Protein AF-A0A838IYH4-F1 (afdb_monomer)

Mean predicted aligned error: 8.94 Å

Radius of gyration: 23.66 Å; Cα contacts (8 Å, |Δi|>4): 671; chains: 1; bounding box: 68×33×65 Å

Structure (mmCIF, N/CA/C/O backbone):
data_AF-A0A838IYH4-F1
#
_entry.id   AF-A0A838IYH4-F1
#
loop_
_atom_site.group_PDB
_atom_site.id
_atom_site.type_symbol
_atom_site.label_atom_id
_atom_site.label_alt_id
_atom_site.label_comp_id
_atom_site.label_asym_id
_atom_site.label_entity_id
_atom_site.label_seq_id
_atom_site.pdbx_PDB_ins_code
_atom_site.Cartn_x
_atom_site.Cartn_y
_atom_site.Cartn_z
_atom_site.occupancy
_atom_site.B_iso_or_equiv
_atom_site.auth_seq_id
_atom_site.auth_comp_id
_atom_site.auth_asym_id
_atom_site.auth_atom_id
_atom_site.pdbx_PDB_model_num
ATOM 1 N N . MET A 1 1 ? -14.880 -15.963 6.068 1.00 96.12 1 MET A N 1
ATOM 2 C CA . MET A 1 1 ? -15.114 -15.421 4.726 1.00 96.12 1 MET A CA 1
ATOM 3 C C . MET A 1 1 ? -14.458 -14.055 4.646 1.00 96.12 1 MET A C 1
ATOM 5 O O . MET A 1 1 ? -14.729 -13.217 5.511 1.00 96.12 1 MET A O 1
ATOM 9 N N . ILE A 1 2 ? -13.570 -13.881 3.674 1.00 98.44 2 ILE A N 1
ATOM 10 C CA . ILE A 1 2 ? -12.864 -12.640 3.364 1.00 98.44 2 ILE A CA 1
ATOM 11 C C . ILE A 1 2 ? -13.650 -11.918 2.271 1.00 98.44 2 ILE A C 1
ATOM 13 O O . ILE A 1 2 ? -13.843 -12.454 1.183 1.00 98.44 2 ILE A O 1
ATOM 17 N N . ALA A 1 3 ? -14.088 -10.701 2.566 1.00 98.56 3 ALA A N 1
ATOM 18 C CA . ALA A 1 3 ? -14.719 -9.814 1.609 1.00 98.56 3 ALA A CA 1
ATOM 19 C C . ALA A 1 3 ? -13.772 -8.662 1.273 1.00 98.56 3 ALA A C 1
ATOM 21 O O . ALA A 1 3 ? -13.311 -7.955 2.170 1.00 98.56 3 ALA A O 1
ATOM 22 N N . VAL A 1 4 ? -13.494 -8.463 -0.013 1.00 98.69 4 VAL A N 1
ATOM 23 C CA . VAL A 1 4 ? -12.741 -7.303 -0.498 1.00 98.69 4 VAL A CA 1
ATOM 24 C C . VAL A 1 4 ? -13.721 -6.219 -0.920 1.00 98.69 4 VAL A C 1
ATOM 26 O O . VAL A 1 4 ? -14.606 -6.467 -1.736 1.00 98.69 4 VAL A O 1
ATOM 29 N N . VAL A 1 5 ? -13.538 -5.010 -0.392 1.00 98.38 5 VAL A N 1
ATOM 30 C CA . VAL A 1 5 ? -14.313 -3.825 -0.769 1.00 98.38 5 VAL A CA 1
ATOM 31 C C . VAL A 1 5 ? -13.412 -2.844 -1.510 1.00 98.38 5 VAL A C 1
ATOM 33 O O . VAL A 1 5 ? -12.457 -2.321 -0.940 1.00 98.38 5 VAL A O 1
ATOM 36 N N . LEU A 1 6 ? -13.705 -2.587 -2.784 1.00 97.38 6 LEU A N 1
ATOM 37 C CA . LEU A 1 6 ? -12.940 -1.667 -3.626 1.00 97.38 6 LEU A CA 1
ATOM 38 C C . LEU A 1 6 ? -13.550 -0.264 -3.568 1.00 97.38 6 LEU A C 1
ATOM 40 O O . LEU A 1 6 ? -14.617 -0.025 -4.128 1.00 97.38 6 LEU A O 1
ATOM 44 N N . ALA A 1 7 ? -12.855 0.665 -2.920 1.00 95.31 7 ALA A N 1
ATOM 45 C CA . ALA A 1 7 ? -13.190 2.082 -2.873 1.00 95.31 7 ALA A CA 1
ATOM 46 C C . ALA A 1 7 ? -12.463 2.874 -3.974 1.00 95.31 7 ALA A C 1
ATOM 48 O O . ALA A 1 7 ? -11.611 2.356 -4.694 1.00 95.31 7 ALA A O 1
ATOM 49 N N . ALA A 1 8 ? -12.814 4.152 -4.120 1.00 91.00 8 ALA A N 1
ATOM 50 C CA . ALA A 1 8 ? -12.371 4.997 -5.226 1.00 91.00 8 ALA A CA 1
ATOM 51 C C . ALA A 1 8 ? -11.103 5.836 -4.944 1.00 91.00 8 ALA A C 1
ATOM 53 O O . ALA A 1 8 ? -10.835 6.776 -5.694 1.00 91.00 8 ALA A O 1
ATOM 54 N N . GLY A 1 9 ? -10.319 5.542 -3.909 1.00 90.62 9 GLY A N 1
ATOM 55 C CA . GLY A 1 9 ? -9.025 6.185 -3.641 1.00 90.62 9 GLY A CA 1
ATOM 56 C C . GLY A 1 9 ? -7.890 5.674 -4.536 1.00 90.62 9 GLY A C 1
ATOM 57 O O . GLY A 1 9 ? -8.098 4.930 -5.494 1.00 90.62 9 GLY A O 1
ATOM 58 N N . ARG A 1 10 ? -6.657 6.102 -4.264 1.00 89.06 10 ARG A N 1
ATOM 59 C CA . ARG A 1 10 ? -5.467 5.619 -4.982 1.00 89.06 10 ARG A CA 1
ATOM 60 C C . ARG A 1 10 ? -5.137 4.196 -4.521 1.00 89.06 10 ARG A C 1
ATOM 62 O O . ARG A 1 10 ? -5.254 3.881 -3.343 1.00 89.06 10 ARG A O 1
ATOM 69 N N . VAL A 1 11 ? -4.692 3.358 -5.456 1.00 88.25 11 VAL A N 1
ATOM 70 C CA . VAL A 1 11 ? -4.219 1.994 -5.177 1.00 88.25 11 VAL A CA 1
ATOM 71 C C . VAL A 1 11 ? -2.881 1.775 -5.865 1.00 88.25 11 VAL A C 1
ATOM 73 O O . VAL A 1 11 ? -2.769 1.994 -7.074 1.00 88.25 11 VAL A O 1
ATOM 76 N N . VAL A 1 12 ? -1.897 1.302 -5.107 1.00 85.12 12 VAL A N 1
ATOM 77 C CA . VAL A 1 12 ? -0.626 0.770 -5.601 1.00 85.12 12 VAL A CA 1
ATOM 78 C C . VAL A 1 12 ? -0.744 -0.754 -5.633 1.00 85.12 12 VAL A C 1
ATOM 80 O O . VAL A 1 12 ? -0.891 -1.399 -4.607 1.00 85.12 12 VAL A O 1
ATOM 83 N N . ALA A 1 13 ? -0.747 -1.363 -6.818 1.00 81.94 13 ALA A N 1
ATOM 84 C CA . ALA A 1 13 ? -1.020 -2.797 -6.960 1.00 81.94 13 ALA A CA 1
ATOM 85 C C . ALA A 1 13 ? 0.237 -3.669 -6.750 1.00 81.94 13 ALA A C 1
ATOM 87 O O . ALA A 1 13 ? 0.676 -4.334 -7.697 1.00 81.94 13 ALA A O 1
ATOM 88 N N . THR A 1 14 ? 0.795 -3.644 -5.534 1.00 79.00 14 THR A N 1
ATOM 89 C CA . THR A 1 14 ? 1.931 -4.476 -5.085 1.00 79.00 14 THR A CA 1
ATOM 90 C C . THR A 1 14 ? 1.601 -5.968 -5.130 1.00 79.00 14 THR A C 1
ATOM 92 O O . THR A 1 14 ? 0.428 -6.362 -5.141 1.00 79.00 14 THR A O 1
ATOM 95 N N . SER A 1 15 ? 2.619 -6.832 -5.176 1.00 72.88 15 SER A N 1
ATOM 96 C CA . SER A 1 15 ? 2.407 -8.280 -5.127 1.00 72.88 15 SER A CA 1
ATOM 97 C C . SER A 1 15 ? 1.810 -8.711 -3.788 1.00 72.88 15 SER A C 1
ATOM 99 O O . SER A 1 15 ? 0.905 -9.545 -3.790 1.00 72.88 15 SER A O 1
ATOM 101 N N . ALA A 1 16 ? 2.213 -8.078 -2.679 1.00 81.62 16 ALA A N 1
ATOM 102 C CA . ALA A 1 16 ? 1.627 -8.302 -1.359 1.00 81.62 16 ALA A CA 1
ATOM 103 C C . ALA A 1 16 ? 0.115 -8.026 -1.354 1.00 81.62 16 ALA A C 1
ATOM 105 O O . ALA A 1 16 ? -0.675 -8.913 -1.011 1.00 81.62 16 ALA A O 1
ATOM 106 N N . LEU A 1 17 ? -0.311 -6.852 -1.838 1.00 89.19 17 LEU A N 1
ATOM 107 C CA . LEU A 1 17 ? -1.732 -6.519 -1.923 1.00 89.19 17 LEU A CA 1
ATOM 108 C C . LEU A 1 17 ? -2.481 -7.486 -2.849 1.00 89.19 17 LEU A C 1
ATOM 110 O O . LEU A 1 17 ? -3.553 -7.963 -2.486 1.00 89.19 17 LEU A O 1
ATOM 114 N N . ARG A 1 18 ? -1.921 -7.831 -4.018 1.00 87.88 18 ARG A N 1
ATOM 115 C CA . ARG A 1 18 ? -2.523 -8.816 -4.942 1.00 87.88 18 ARG A CA 1
ATOM 116 C C . ARG A 1 18 ? -2.715 -10.180 -4.294 1.00 87.88 18 ARG A C 1
ATOM 118 O O . ARG A 1 18 ? -3.780 -10.770 -4.441 1.00 87.88 18 ARG A O 1
ATOM 125 N N . GLN A 1 19 ? -1.701 -10.681 -3.593 1.00 86.56 19 GLN A N 1
ATOM 126 C CA . GLN A 1 19 ? -1.772 -11.960 -2.889 1.00 86.56 19 GLN A CA 1
ATOM 127 C C . GLN A 1 19 ? -2.825 -11.919 -1.786 1.00 86.56 19 GLN A C 1
ATOM 129 O O . GLN A 1 19 ? -3.577 -12.880 -1.629 1.00 86.56 19 GLN A O 1
ATOM 134 N N . ARG A 1 20 ? -2.922 -10.798 -1.059 1.00 93.38 20 ARG A N 1
ATOM 135 C CA . ARG A 1 20 ? -3.935 -10.614 -0.021 1.00 93.38 20 ARG A CA 1
ATOM 136 C C . ARG A 1 20 ? -5.347 -10.646 -0.600 1.00 93.38 20 ARG A C 1
ATOM 138 O O . ARG A 1 20 ? -6.183 -11.396 -0.101 1.00 93.38 20 ARG A O 1
ATOM 145 N N . VAL A 1 21 ? -5.612 -9.875 -1.658 1.00 96.19 21 VAL A N 1
ATOM 146 C CA . VAL A 1 21 ? -6.956 -9.787 -2.257 1.00 96.19 21 VAL A CA 1
ATOM 147 C C . VAL A 1 21 ? -7.330 -11.012 -3.089 1.00 96.19 21 VAL A C 1
ATOM 149 O O . VAL A 1 21 ? -8.513 -11.293 -3.239 1.00 96.19 21 VAL A O 1
ATOM 152 N N . ALA A 1 22 ? -6.362 -11.789 -3.583 1.00 93.38 22 ALA A N 1
ATOM 153 C CA . ALA A 1 22 ? -6.623 -13.059 -4.266 1.00 93.38 22 ALA A CA 1
ATOM 154 C C . ALA A 1 22 ? -7.265 -14.120 -3.349 1.00 93.38 22 ALA A C 1
ATOM 156 O O . ALA A 1 22 ? -7.809 -15.104 -3.839 1.00 93.38 22 ALA A O 1
ATOM 157 N N . GLN A 1 23 ? -7.221 -13.917 -2.027 1.00 96.38 23 GLN A N 1
ATOM 158 C CA . GLN A 1 23 ? -7.890 -14.758 -1.029 1.00 96.38 23 GLN A CA 1
ATOM 159 C C . GLN A 1 23 ? -9.364 -14.376 -0.809 1.00 96.38 23 GLN A C 1
ATOM 161 O O . GLN A 1 23 ? -9.999 -14.919 0.093 1.00 96.38 23 GLN A O 1
ATOM 166 N N . ALA A 1 24 ? -9.895 -13.404 -1.557 1.00 97.81 24 ALA A N 1
ATOM 167 C CA . ALA A 1 24 ? -11.276 -12.964 -1.420 1.00 97.81 24 ALA A CA 1
ATOM 168 C C . ALA A 1 24 ? -12.264 -14.076 -1.794 1.00 97.81 24 ALA A C 1
ATOM 170 O O . ALA A 1 24 ? -12.176 -14.662 -2.871 1.00 97.81 24 ALA A O 1
ATOM 171 N N . ASP A 1 25 ? -13.245 -14.298 -0.923 1.00 98.19 25 ASP A N 1
ATOM 172 C CA . ASP A 1 25 ? -14.420 -15.120 -1.217 1.00 98.19 25 ASP A CA 1
ATOM 173 C C . ASP A 1 25 ? -15.500 -14.303 -1.943 1.00 98.19 25 ASP A C 1
ATOM 175 O O . ASP A 1 25 ? -16.314 -14.856 -2.677 1.00 98.19 25 ASP A O 1
ATOM 179 N N . VAL A 1 26 ? -15.521 -12.986 -1.704 1.00 97.94 26 VAL A N 1
ATOM 180 C CA . VAL A 1 26 ? -16.439 -12.035 -2.332 1.00 97.94 26 VAL A CA 1
ATOM 181 C C . VAL A 1 26 ? -15.744 -10.695 -2.567 1.00 97.94 26 VAL A C 1
ATOM 183 O O . VAL A 1 26 ? -14.968 -10.224 -1.731 1.00 97.94 26 VAL A O 1
ATOM 186 N N . VAL A 1 27 ? -16.027 -10.064 -3.701 1.00 98.31 27 VAL A N 1
ATOM 187 C CA . VAL A 1 27 ? -15.480 -8.769 -4.105 1.00 98.31 27 VAL A CA 1
ATOM 188 C C . VAL A 1 27 ? -16.628 -7.805 -4.393 1.00 98.31 27 VAL A C 1
ATOM 190 O O . VAL A 1 27 ? -17.385 -7.981 -5.346 1.00 98.31 27 VAL A O 1
ATOM 193 N N . VAL A 1 28 ? -16.732 -6.744 -3.597 1.00 98.12 28 VAL A N 1
ATOM 194 C CA . VAL A 1 28 ? -17.725 -5.676 -3.762 1.00 98.12 28 VAL A CA 1
ATOM 195 C C . VAL A 1 28 ? -17.014 -4.392 -4.165 1.00 98.12 28 VAL A C 1
ATOM 197 O O . VAL A 1 28 ? -16.053 -3.985 -3.520 1.00 98.12 28 VAL A O 1
ATOM 200 N N . ALA A 1 29 ? -17.457 -3.731 -5.229 1.00 95.94 29 ALA A N 1
ATOM 201 C CA . ALA A 1 29 ? -16.888 -2.451 -5.641 1.00 95.94 29 ALA A CA 1
ATOM 202 C C . ALA A 1 29 ? -17.861 -1.298 -5.379 1.00 95.94 29 ALA A C 1
ATOM 204 O O . ALA A 1 29 ? -19.023 -1.365 -5.765 1.00 95.94 29 ALA A O 1
ATOM 205 N N . ALA A 1 30 ? -17.372 -0.231 -4.754 1.00 93.56 30 ALA A N 1
ATOM 206 C CA . ALA A 1 30 ? -18.091 1.027 -4.615 1.00 93.56 30 ALA A CA 1
ATOM 207 C C . ALA A 1 30 ? -17.799 1.907 -5.833 1.00 93.56 30 ALA A C 1
ATOM 209 O O . ALA A 1 30 ? -16.698 2.449 -5.950 1.00 93.56 30 ALA A O 1
ATOM 210 N N . ASP A 1 31 ? -18.781 2.038 -6.720 1.00 88.56 31 ASP A N 1
ATOM 211 C CA . ASP A 1 31 ? -18.808 2.981 -7.836 1.00 88.56 31 ASP A CA 1
ATOM 212 C C . ASP A 1 31 ? -17.473 3.014 -8.619 1.00 88.56 31 ASP A C 1
ATOM 214 O O . ASP A 1 31 ? -17.006 1.978 -9.113 1.00 88.56 31 ASP A O 1
ATOM 218 N N . GLY A 1 32 ? -16.789 4.164 -8.676 1.00 87.25 32 GLY A N 1
ATOM 219 C CA . GLY A 1 32 ? -15.500 4.322 -9.351 1.00 87.25 32 GLY A CA 1
ATOM 220 C C . GLY A 1 32 ? -14.378 3.405 -8.840 1.00 87.25 32 GLY A C 1
ATOM 221 O O . GLY A 1 32 ? -13.354 3.270 -9.515 1.00 87.25 32 GLY A O 1
ATOM 222 N N . GLY A 1 33 ? -14.534 2.754 -7.685 1.00 91.31 33 GLY A N 1
ATOM 223 C CA . GLY A 1 33 ? -13.620 1.737 -7.160 1.00 91.31 33 GLY A CA 1
ATOM 224 C C . GLY A 1 33 ? -13.526 0.484 -8.036 1.00 91.31 33 GLY A C 1
ATOM 225 O O . GLY A 1 33 ? -12.485 -0.179 -8.053 1.00 91.31 33 GLY A O 1
ATOM 226 N N . ALA A 1 34 ? -14.541 0.212 -8.867 1.00 92.25 34 ALA A N 1
ATOM 227 C CA . ALA A 1 34 ? -14.541 -0.905 -9.816 1.00 92.25 34 ALA A CA 1
ATOM 228 C C . ALA A 1 34 ? -13.335 -0.887 -10.776 1.00 92.25 34 ALA A C 1
ATOM 230 O O . ALA A 1 34 ? -12.868 -1.942 -11.216 1.00 92.25 34 ALA A O 1
ATOM 231 N N . ARG A 1 35 ? -12.759 0.294 -11.047 1.00 89.12 35 ARG A N 1
ATOM 232 C CA . ARG A 1 35 ? -11.558 0.443 -11.887 1.00 89.12 35 ARG A CA 1
ATOM 233 C C . ARG A 1 35 ? -10.347 -0.335 -11.354 1.00 89.12 35 ARG A C 1
ATOM 235 O O . ARG A 1 35 ? -9.483 -0.738 -12.135 1.00 89.12 35 ARG A O 1
ATOM 242 N N . HIS A 1 36 ? -10.273 -0.554 -10.038 1.00 91.00 36 HIS A N 1
ATOM 243 C CA . HIS A 1 36 ? -9.142 -1.230 -9.405 1.00 91.00 36 HIS A CA 1
ATOM 244 C C . HIS A 1 36 ? -9.147 -2.739 -9.625 1.00 91.00 36 HIS A C 1
ATOM 246 O O . HIS A 1 36 ? -8.084 -3.355 -9.588 1.00 91.00 36 HIS A O 1
ATOM 252 N N . ALA A 1 37 ? -10.303 -3.333 -9.931 1.00 91.38 37 ALA A N 1
ATOM 253 C CA . ALA A 1 37 ? -10.438 -4.777 -10.061 1.00 91.38 37 ALA A CA 1
ATOM 254 C C . ALA A 1 37 ? -9.448 -5.357 -11.083 1.00 91.38 37 ALA A C 1
ATOM 256 O O . ALA A 1 37 ? -8.677 -6.260 -10.764 1.00 91.38 37 ALA A O 1
ATOM 257 N N . ARG A 1 38 ? -9.352 -4.748 -12.275 1.00 83.56 38 ARG A N 1
ATOM 258 C CA . ARG A 1 38 ? -8.413 -5.188 -13.319 1.00 83.56 38 ARG A CA 1
ATOM 259 C C . ARG A 1 38 ? -6.967 -5.140 -12.843 1.00 83.56 38 ARG A C 1
ATOM 261 O O . ARG A 1 38 ? -6.229 -6.102 -13.037 1.00 83.56 38 ARG A O 1
ATOM 268 N N . VAL A 1 39 ? -6.545 -4.005 -12.282 1.00 77.56 39 VAL A N 1
ATOM 269 C CA . VAL A 1 39 ? -5.150 -3.857 -11.861 1.00 77.56 39 VAL A CA 1
ATOM 270 C C . VAL A 1 39 ? -4.838 -4.724 -10.663 1.00 77.56 39 VAL A C 1
ATOM 272 O O . VAL A 1 39 ? -3.675 -5.015 -10.506 1.00 77.56 39 VAL A O 1
ATOM 275 N N . LEU A 1 40 ? -5.807 -5.194 -9.880 1.00 85.38 40 LEU A N 1
ATOM 276 C CA . LEU A 1 40 ? -5.588 -6.138 -8.781 1.00 85.38 40 LEU A CA 1
ATOM 277 C C . LEU A 1 40 ? -5.765 -7.610 -9.190 1.00 85.38 40 LEU A C 1
ATOM 279 O O . LEU A 1 40 ? -5.442 -8.492 -8.405 1.00 85.38 40 LEU A O 1
ATOM 283 N N . GLY A 1 41 ? -6.205 -7.889 -10.422 1.00 86.12 41 GLY A N 1
ATOM 284 C CA . GLY A 1 41 ? -6.488 -9.254 -10.883 1.00 86.12 41 GLY A CA 1
ATOM 285 C C . GLY A 1 41 ? -7.793 -9.834 -1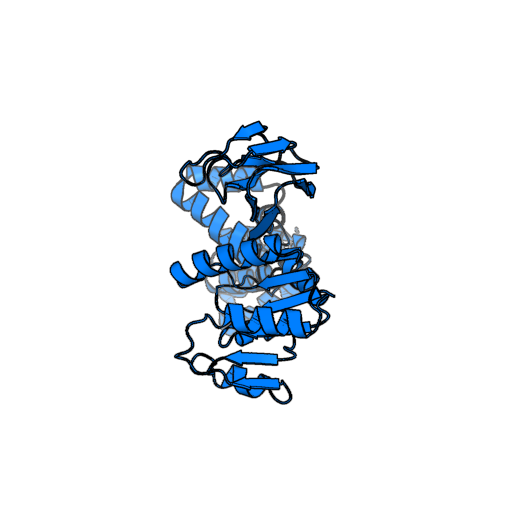0.327 1.00 86.12 41 GLY A C 1
ATOM 286 O O . GLY A 1 41 ? -7.937 -11.048 -10.257 1.00 86.12 41 GLY A O 1
ATOM 287 N N . LEU A 1 42 ? -8.732 -8.974 -9.934 1.00 92.75 42 LEU A N 1
ATOM 288 C CA . LEU A 1 42 ? -10.028 -9.338 -9.371 1.00 92.75 42 LEU A CA 1
ATOM 289 C C . LEU A 1 42 ? -11.150 -9.178 -10.399 1.00 92.75 42 LEU A C 1
ATOM 291 O O . LEU A 1 42 ? -11.068 -8.362 -11.324 1.00 92.75 42 LEU A O 1
ATOM 295 N N . ARG A 1 43 ? -12.249 -9.897 -10.169 1.00 93.56 43 ARG A N 1
ATOM 296 C CA . ARG A 1 43 ? -13.548 -9.654 -10.800 1.00 93.56 43 ARG A CA 1
ATOM 297 C C . ARG A 1 43 ? -14.559 -9.364 -9.687 1.00 93.56 43 ARG A C 1
ATOM 299 O O . ARG A 1 43 ? -14.699 -10.223 -8.824 1.00 93.56 43 ARG A O 1
ATOM 306 N N . PRO A 1 44 ? -15.229 -8.197 -9.668 1.00 96.00 44 PRO A N 1
ATOM 307 C CA . PRO A 1 44 ? -16.254 -7.929 -8.668 1.00 96.00 44 PRO A CA 1
ATOM 308 C C . PRO A 1 44 ? -17.440 -8.880 -8.839 1.00 96.00 44 PRO A C 1
ATOM 310 O O . PRO A 1 44 ? -17.809 -9.210 -9.968 1.00 96.00 44 PRO A O 1
ATOM 313 N N . ASP A 1 45 ? -18.042 -9.283 -7.728 1.00 96.69 45 ASP A N 1
ATOM 314 C CA . ASP A 1 45 ? -19.327 -9.981 -7.700 1.00 96.69 45 ASP A CA 1
ATOM 315 C C . ASP A 1 45 ? -20.476 -8.985 -7.844 1.00 96.69 45 ASP A C 1
ATOM 317 O O . ASP A 1 45 ? -21.450 -9.249 -8.549 1.00 96.69 45 ASP A O 1
ATOM 321 N N . VAL A 1 46 ? -20.323 -7.815 -7.218 1.00 95.88 46 VAL A N 1
ATOM 322 C CA . VAL A 1 46 ? -21.291 -6.721 -7.263 1.00 95.88 46 VAL A CA 1
ATOM 323 C C . VAL A 1 46 ? -20.593 -5.363 -7.285 1.00 95.88 46 VAL A C 1
ATOM 325 O O . VAL A 1 46 ? -19.551 -5.164 -6.653 1.00 95.88 46 VAL A O 1
ATOM 328 N N . VAL A 1 47 ? -21.177 -4.419 -8.020 1.00 94.69 47 VAL A N 1
ATOM 329 C CA . VAL A 1 47 ? -20.817 -2.999 -7.976 1.00 94.69 47 VAL A CA 1
ATOM 330 C C . VAL A 1 47 ? -22.013 -2.201 -7.474 1.00 94.69 47 VAL A C 1
ATOM 332 O O . VAL A 1 47 ? -23.110 -2.315 -8.022 1.00 94.69 47 VAL A O 1
ATOM 335 N N . VAL A 1 48 ? -21.796 -1.400 -6.434 1.00 93.31 48 VAL A N 1
ATOM 336 C CA . VAL A 1 48 ? -22.815 -0.557 -5.799 1.00 93.31 48 VAL A CA 1
ATOM 337 C C . VAL A 1 48 ? -22.533 0.915 -6.092 1.00 93.31 48 VAL A C 1
ATOM 339 O O . VAL A 1 48 ? -21.379 1.335 -6.035 1.00 93.31 48 VAL A O 1
ATOM 342 N N . GLY A 1 49 ? -23.560 1.712 -6.380 1.00 88.25 49 GLY A N 1
ATOM 343 C CA . GLY A 1 49 ? -23.406 3.154 -6.615 1.00 88.25 49 GLY A CA 1
ATOM 344 C C . GLY A 1 49 ? -24.477 3.727 -7.538 1.00 88.25 49 GLY A C 1
ATOM 345 O O . GLY A 1 49 ? -25.452 3.044 -7.859 1.00 88.25 49 GLY A O 1
ATOM 346 N N . ASP A 1 50 ? -24.294 4.976 -7.959 1.00 82.56 50 ASP A N 1
ATOM 347 C CA . ASP A 1 50 ? -25.087 5.623 -9.016 1.00 82.56 50 ASP A CA 1
ATOM 348 C C . ASP A 1 50 ? -24.431 5.505 -10.410 1.00 82.56 50 ASP A C 1
ATOM 350 O O . ASP A 1 50 ? -25.064 5.801 -11.425 1.00 82.56 50 ASP A O 1
ATOM 354 N N . PHE A 1 51 ? -23.192 4.999 -10.460 1.00 83.31 51 PHE A N 1
ATOM 355 C CA . PHE A 1 51 ? -22.387 4.749 -11.656 1.00 83.31 51 PHE A CA 1
ATOM 356 C C . PHE A 1 51 ? -22.005 6.009 -12.443 1.00 83.31 51 PHE A C 1
ATOM 358 O O . PHE A 1 51 ? -21.578 5.895 -13.597 1.00 83.31 51 PHE A O 1
ATOM 365 N N . ASP A 1 52 ? -22.124 7.202 -11.849 1.00 78.25 52 ASP A N 1
ATOM 366 C CA . ASP A 1 52 ? -21.813 8.462 -12.533 1.00 78.25 52 ASP A CA 1
ATOM 367 C C . ASP A 1 52 ? -20.298 8.684 -12.713 1.00 78.25 52 ASP A C 1
ATOM 369 O O . ASP A 1 52 ? -19.868 9.360 -13.655 1.00 78.25 52 ASP A O 1
ATOM 373 N N . SER A 1 53 ? -19.484 8.042 -11.868 1.00 71.75 53 SER A N 1
ATOM 374 C CA . SER A 1 53 ? -18.024 8.150 -11.877 1.00 71.75 53 SER A CA 1
ATOM 375 C C . SER A 1 53 ? -17.316 6.986 -12.585 1.00 71.75 53 SER A C 1
ATOM 377 O O . SER A 1 53 ? -16.090 7.005 -12.753 1.00 71.75 53 SER A O 1
ATOM 379 N N . VAL A 1 54 ? -18.064 5.975 -13.041 1.00 78.94 54 VAL A N 1
ATOM 380 C CA . VAL A 1 54 ? -17.503 4.795 -13.712 1.00 78.94 54 VAL A CA 1
ATOM 381 C C . VAL A 1 54 ? -17.295 5.073 -15.197 1.00 78.94 54 VAL A C 1
ATOM 383 O O . VAL A 1 54 ? -18.232 5.335 -15.950 1.00 78.94 54 VAL A O 1
ATOM 386 N N . ASP A 1 55 ? -16.050 4.957 -15.664 1.00 80.44 55 ASP A N 1
ATOM 387 C CA . ASP A 1 55 ? -15.755 5.163 -17.077 1.00 80.44 55 ASP A CA 1
ATOM 388 C C . ASP A 1 55 ? -16.375 4.055 -17.967 1.00 80.44 55 ASP A C 1
ATOM 390 O O . ASP A 1 55 ? -16.448 2.886 -17.565 1.00 80.44 55 ASP A O 1
ATOM 394 N N . PRO A 1 56 ? -16.756 4.359 -19.226 1.00 79.19 56 PRO A N 1
ATOM 395 C CA . PRO A 1 56 ? -17.370 3.377 -20.127 1.00 79.19 56 PRO A CA 1
ATOM 396 C C . PRO A 1 56 ? -16.502 2.140 -20.410 1.00 79.19 56 PRO A C 1
ATOM 398 O O . PRO A 1 56 ? -17.005 1.072 -20.766 1.00 79.19 56 PRO A O 1
ATOM 401 N N . GLY A 1 57 ? -15.176 2.269 -20.303 1.00 79.50 57 GLY A N 1
ATOM 402 C CA . GLY A 1 57 ? -14.243 1.156 -20.434 1.00 79.50 57 GLY A CA 1
ATOM 403 C C . GLY A 1 57 ? -14.338 0.178 -19.267 1.00 79.50 57 GLY A C 1
ATOM 404 O O . GLY A 1 57 ? -14.240 -1.028 -19.498 1.00 79.50 57 GLY A O 1
ATOM 405 N N . THR A 1 58 ? -14.559 0.681 -18.055 1.00 80.62 58 THR A N 1
ATOM 406 C CA . THR A 1 58 ? -14.829 -0.126 -16.863 1.00 80.62 58 THR A CA 1
ATOM 407 C C . THR A 1 58 ? -16.206 -0.781 -16.946 1.00 80.62 58 THR A C 1
ATOM 409 O O . THR A 1 58 ? -16.269 -1.999 -16.810 1.00 80.62 58 THR A O 1
ATOM 412 N N . LEU A 1 59 ? -17.271 -0.050 -17.308 1.00 79.00 59 LEU A N 1
ATOM 413 C CA . LEU A 1 59 ? -18.626 -0.621 -17.446 1.00 79.00 59 LEU A CA 1
ATOM 414 C C . LEU A 1 59 ? -18.685 -1.817 -18.406 1.00 79.00 59 LEU A C 1
ATOM 416 O O . LEU A 1 59 ? -19.259 -2.848 -18.073 1.00 79.00 59 LEU A O 1
ATOM 420 N N . ARG A 1 60 ? -18.022 -1.736 -19.569 1.00 82.25 60 ARG A N 1
ATOM 421 C CA . ARG A 1 60 ? -17.954 -2.868 -20.517 1.00 82.25 60 ARG A CA 1
ATOM 422 C C . ARG A 1 60 ? -17.312 -4.124 -19.929 1.00 82.25 60 ARG A C 1
ATOM 424 O O . ARG A 1 60 ? -17.601 -5.222 -20.379 1.00 82.25 60 ARG A O 1
ATOM 431 N N . ARG A 1 61 ? -16.412 -3.979 -18.955 1.00 78.75 61 ARG A N 1
ATOM 432 C CA . ARG A 1 61 ? -15.734 -5.109 -18.297 1.00 78.75 61 ARG A CA 1
ATOM 433 C C . ARG A 1 61 ? -16.538 -5.681 -17.133 1.00 78.75 61 ARG A C 1
ATOM 435 O O . ARG A 1 61 ? -16.188 -6.747 -16.641 1.00 78.75 61 ARG A O 1
ATOM 442 N N . LEU A 1 62 ? -17.590 -4.983 -16.712 1.00 83.12 62 LEU A N 1
ATOM 443 C CA . LEU A 1 62 ? -18.546 -5.438 -15.707 1.00 83.12 62 LEU A CA 1
ATOM 444 C C . LEU A 1 62 ? -19.685 -6.260 -16.331 1.00 83.12 62 LEU A C 1
ATOM 446 O O . LEU A 1 62 ? -20.692 -6.515 -15.678 1.00 83.12 62 LEU A O 1
ATOM 450 N N . GLU A 1 63 ? -19.553 -6.701 -17.586 1.00 83.31 63 GLU A N 1
ATOM 451 C CA . GLU A 1 63 ? -20.538 -7.591 -18.196 1.00 83.31 63 GLU A CA 1
ATOM 452 C C . GLU A 1 63 ? -20.676 -8.890 -17.373 1.00 83.31 63 GLU A C 1
ATOM 454 O O . GLU A 1 63 ? -19.697 -9.570 -17.035 1.00 83.31 63 GLU A O 1
ATOM 459 N N . GLY A 1 64 ? -21.915 -9.199 -16.985 1.00 85.06 64 GLY A N 1
ATOM 460 C CA . GLY A 1 64 ? -22.237 -10.315 -16.094 1.00 85.06 64 GLY A CA 1
ATOM 461 C C . GLY A 1 64 ? -21.828 -10.115 -14.628 1.00 85.06 64 GLY A C 1
ATOM 462 O O . GLY A 1 64 ? -21.741 -11.106 -13.902 1.00 85.06 64 GLY A O 1
ATOM 463 N N . VAL A 1 65 ? -21.498 -8.894 -14.202 1.00 91.75 65 VAL A N 1
ATOM 464 C CA . VAL A 1 65 ? -21.364 -8.510 -12.787 1.00 91.75 65 VAL A CA 1
ATOM 465 C C . VAL A 1 65 ? -22.695 -7.928 -12.315 1.00 91.75 65 VAL A C 1
ATOM 467 O O . VAL A 1 65 ? -23.387 -7.257 -13.082 1.00 91.75 65 VAL A O 1
ATOM 470 N N . GLU A 1 66 ? -23.076 -8.192 -11.068 1.00 93.19 66 GLU A N 1
ATOM 471 C CA . GLU A 1 66 ? -24.287 -7.613 -10.490 1.00 93.19 66 GLU A CA 1
ATOM 472 C C . GLU A 1 66 ? -24.115 -6.100 -10.289 1.00 93.19 66 GLU A C 1
ATOM 474 O O . GLU A 1 66 ? -23.116 -5.644 -9.736 1.00 93.19 66 GLU A O 1
ATOM 479 N N . LEU A 1 67 ? -25.092 -5.308 -10.730 1.00 91.56 67 LEU A N 1
ATOM 480 C CA . LEU A 1 67 ? -25.101 -3.860 -10.532 1.00 91.56 67 LEU A CA 1
ATOM 481 C C . LEU A 1 67 ? -26.248 -3.497 -9.594 1.00 91.56 67 LEU A C 1
ATOM 483 O O . LEU A 1 67 ? -27.416 -3.676 -9.941 1.00 91.56 67 LEU A O 1
ATOM 487 N N . GLN A 1 68 ? -25.917 -2.968 -8.419 1.00 90.38 68 GLN A N 1
ATOM 488 C CA . GLN A 1 68 ? -26.896 -2.476 -7.455 1.00 90.38 68 GLN A CA 1
ATOM 489 C C . GLN A 1 68 ? -26.929 -0.952 -7.496 1.00 90.38 68 GLN A C 1
ATOM 491 O O . GLN A 1 68 ? -26.014 -0.264 -7.038 1.00 90.38 68 GLN A O 1
ATOM 496 N N . HIS A 1 69 ? -28.000 -0.425 -8.081 1.00 88.44 69 HIS A N 1
ATOM 497 C CA . HIS A 1 69 ? -28.178 1.010 -8.218 1.00 88.44 69 HIS A CA 1
ATOM 498 C C . HIS A 1 69 ? -28.671 1.620 -6.904 1.00 88.44 69 HIS A C 1
ATOM 500 O O . HIS A 1 69 ? -29.750 1.278 -6.415 1.00 88.44 69 HIS A O 1
ATOM 506 N N . HIS A 1 70 ? -27.922 2.582 -6.375 1.00 82.88 70 HIS A N 1
ATOM 507 C CA . HIS A 1 70 ? -28.304 3.359 -5.202 1.00 82.88 70 HIS A CA 1
ATOM 508 C C . HIS A 1 70 ? -28.340 4.849 -5.555 1.00 82.88 70 HIS A C 1
ATOM 510 O O . HIS A 1 70 ? -27.399 5.329 -6.179 1.00 82.88 70 HIS A O 1
ATOM 516 N N . PRO A 1 71 ? -29.384 5.602 -5.158 1.00 76.12 71 PRO A N 1
ATOM 517 C CA . PRO A 1 71 ? -29.460 7.032 -5.443 1.00 76.12 71 PRO A CA 1
ATOM 518 C C . PRO A 1 71 ? -28.282 7.802 -4.840 1.00 76.12 71 PRO A C 1
ATOM 520 O O . PRO A 1 71 ? -27.836 7.478 -3.738 1.00 76.12 71 PRO A O 1
ATOM 523 N N . ARG A 1 72 ? -27.852 8.862 -5.531 1.00 65.94 72 ARG A N 1
ATOM 524 C CA . ARG A 1 72 ? -26.810 9.785 -5.065 1.00 65.94 72 ARG A CA 1
ATOM 525 C C . ARG A 1 72 ? -27.197 10.518 -3.779 1.00 65.94 72 ARG A C 1
ATOM 527 O O . ARG A 1 72 ? -26.380 10.647 -2.877 1.00 65.94 72 ARG A O 1
ATOM 534 N N . ASP A 1 73 ? -28.463 10.924 -3.672 1.00 62.19 73 ASP A N 1
ATOM 535 C CA . ASP A 1 73 ? -29.023 11.658 -2.526 1.00 62.19 73 ASP A CA 1
ATOM 536 C C . ASP A 1 73 ? -29.410 10.733 -1.357 1.00 62.19 73 ASP A C 1
ATOM 538 O O . ASP A 1 73 ? -30.426 10.923 -0.687 1.00 62.19 73 ASP A O 1
ATOM 542 N N . LYS A 1 74 ? -28.625 9.679 -1.125 1.00 71.62 74 LYS A N 1
ATOM 543 C CA . LYS A 1 74 ? -28.713 8.889 0.104 1.00 71.62 74 LYS A CA 1
ATOM 544 C C . LYS A 1 74 ? -27.849 9.573 1.165 1.00 71.62 74 LYS A C 1
ATOM 546 O O . LYS A 1 74 ? -26.739 10.002 0.865 1.00 71.62 74 LYS A O 1
ATOM 551 N N . ASP A 1 75 ? -28.309 9.624 2.415 1.00 82.19 75 ASP A N 1
ATOM 552 C CA . ASP A 1 75 ? -27.540 10.166 3.554 1.00 82.19 75 ASP A CA 1
ATOM 553 C C . ASP A 1 75 ? -26.351 9.256 3.957 1.00 82.19 75 ASP A C 1
ATOM 555 O O . ASP A 1 75 ? -26.075 9.058 5.139 1.00 82.19 75 ASP A O 1
ATOM 559 N N . ARG A 1 76 ? -25.688 8.608 2.986 1.00 85.88 76 ARG A N 1
ATOM 560 C CA . ARG A 1 76 ? -24.684 7.553 3.181 1.00 85.88 76 ARG A CA 1
ATOM 561 C C . ARG A 1 76 ? -23.642 7.533 2.070 1.00 85.88 76 ARG A C 1
ATOM 563 O O . ARG A 1 76 ? -23.957 7.750 0.903 1.00 85.88 76 ARG A O 1
ATOM 570 N N . LEU A 1 77 ? -22.410 7.170 2.409 1.00 87.88 77 LEU A N 1
ATOM 571 C CA . LEU A 1 77 ? -21.348 7.003 1.414 1.00 87.88 77 LEU A CA 1
ATOM 572 C C . LEU A 1 77 ? -21.473 5.669 0.664 1.00 87.88 77 LEU A C 1
ATOM 574 O O . LEU A 1 77 ? -21.895 4.659 1.230 1.00 87.88 77 LEU A O 1
ATOM 578 N N . ASP A 1 78 ? -21.017 5.622 -0.592 1.00 89.56 78 ASP A N 1
ATOM 579 C CA . ASP A 1 78 ? -20.967 4.373 -1.372 1.00 89.56 78 ASP A CA 1
ATOM 580 C C . ASP A 1 78 ? -20.108 3.297 -0.708 1.00 89.56 78 ASP A C 1
ATOM 582 O O . ASP A 1 78 ? -20.455 2.120 -0.757 1.00 89.56 78 ASP A O 1
ATOM 586 N N . LEU A 1 79 ? -19.031 3.696 -0.021 1.00 92.31 79 LEU A N 1
ATOM 587 C CA . LEU A 1 79 ? -18.202 2.781 0.764 1.00 92.31 79 LEU A CA 1
ATOM 588 C C . LEU A 1 79 ? -19.016 2.059 1.845 1.00 92.31 79 LEU A C 1
ATOM 590 O O . LEU A 1 79 ? -18.826 0.866 2.062 1.00 92.31 79 LEU A O 1
ATOM 594 N N . GLU A 1 80 ? -19.919 2.761 2.528 1.00 94.00 80 GLU A N 1
ATOM 595 C CA . GLU A 1 80 ? -20.735 2.137 3.566 1.00 94.00 80 GLU A CA 1
ATOM 596 C C . GLU A 1 80 ? -21.736 1.148 2.978 1.00 94.00 80 GLU A C 1
ATOM 598 O O . GLU A 1 80 ? -21.924 0.073 3.537 1.00 94.00 80 GLU A O 1
ATOM 603 N N . VAL A 1 81 ? -22.343 1.497 1.841 1.00 93.94 81 VAL A N 1
ATOM 604 C CA . VAL A 1 81 ? -23.247 0.597 1.115 1.00 93.94 81 VAL A CA 1
ATOM 605 C C . VAL A 1 81 ? -22.496 -0.648 0.643 1.00 93.94 81 VAL A C 1
ATOM 607 O O . VAL A 1 81 ? -22.979 -1.761 0.817 1.00 93.94 81 VAL A O 1
ATOM 610 N N . ALA A 1 82 ? -21.281 -0.477 0.121 1.00 95.81 82 ALA A N 1
ATOM 611 C CA . ALA A 1 82 ? -20.429 -1.578 -0.315 1.00 95.81 82 ALA A CA 1
ATOM 612 C C . ALA A 1 82 ? -20.026 -2.501 0.844 1.00 95.81 82 ALA A C 1
ATOM 614 O O . ALA A 1 82 ? -19.980 -3.719 0.681 1.00 95.81 82 ALA A O 1
ATOM 615 N N . LEU A 1 83 ? -19.757 -1.932 2.023 1.00 96.56 83 LEU A N 1
ATOM 616 C CA . LEU A 1 83 ? -19.472 -2.697 3.236 1.00 96.56 83 LEU A CA 1
ATOM 617 C C . LEU A 1 83 ? -20.693 -3.461 3.739 1.00 96.56 83 LEU A C 1
ATOM 619 O O . LEU A 1 83 ? -20.561 -4.629 4.094 1.00 96.56 83 LEU A O 1
ATOM 623 N N . ASP A 1 84 ? -21.865 -2.828 3.765 1.00 95.56 84 ASP A N 1
ATOM 624 C CA . ASP A 1 84 ? -23.102 -3.499 4.168 1.00 95.56 84 ASP A CA 1
ATOM 625 C C . ASP A 1 84 ? -23.406 -4.677 3.240 1.00 95.56 84 ASP A C 1
ATOM 627 O O . ASP A 1 84 ? -23.758 -5.754 3.716 1.00 95.56 84 ASP A O 1
ATOM 631 N N . GLU A 1 85 ? -23.186 -4.509 1.937 1.00 97.12 85 GLU A N 1
ATOM 632 C CA . GLU A 1 85 ? -23.349 -5.578 0.954 1.00 97.12 85 GLU A CA 1
ATOM 633 C C . GLU A 1 85 ? -22.320 -6.703 1.150 1.00 97.12 85 GLU A C 1
ATOM 635 O O . GLU A 1 85 ? -22.668 -7.885 1.160 1.00 97.12 85 GLU A O 1
ATOM 640 N N . ALA A 1 86 ? -21.051 -6.363 1.390 1.00 97.69 86 ALA A N 1
ATOM 641 C CA . ALA A 1 86 ? -20.011 -7.338 1.716 1.00 97.69 86 ALA A CA 1
ATOM 642 C C . ALA A 1 86 ? -20.352 -8.156 2.978 1.00 97.69 86 ALA A C 1
ATOM 644 O O . ALA A 1 86 ? -20.150 -9.373 3.013 1.00 97.69 86 ALA A O 1
ATOM 645 N N . ILE A 1 87 ? -20.905 -7.504 4.003 1.00 97.69 87 ILE A N 1
ATOM 646 C CA . ILE A 1 87 ? -21.362 -8.138 5.246 1.00 97.69 87 ILE A CA 1
ATOM 647 C C . ILE A 1 87 ? -22.596 -9.010 4.993 1.00 97.69 87 ILE A C 1
ATOM 649 O O . ILE A 1 87 ? -22.642 -10.147 5.466 1.00 97.69 87 ILE A O 1
ATOM 653 N N . ALA A 1 88 ? -23.575 -8.522 4.227 1.00 97.25 88 ALA A N 1
ATOM 654 C CA . ALA A 1 88 ? -24.784 -9.266 3.873 1.00 97.25 88 ALA A CA 1
ATOM 655 C C . ALA A 1 88 ? -24.457 -10.565 3.119 1.00 97.25 88 ALA A C 1
ATOM 657 O O . ALA A 1 88 ? -25.112 -11.587 3.325 1.00 97.25 88 ALA A O 1
ATOM 658 N N . ARG A 1 89 ? -23.383 -10.556 2.321 1.00 97.06 89 ARG A N 1
ATOM 659 C CA . ARG A 1 89 ? -22.838 -11.738 1.635 1.00 97.06 89 ARG A CA 1
ATOM 660 C C . ARG A 1 89 ? -22.027 -12.676 2.535 1.00 97.06 89 ARG A C 1
ATOM 662 O O . ARG A 1 89 ? -21.584 -13.720 2.071 1.00 97.06 89 ARG A O 1
ATOM 669 N N . GLY A 1 90 ? -21.875 -12.355 3.821 1.00 96.94 90 GLY A N 1
ATOM 670 C CA . GLY A 1 90 ? -21.220 -13.198 4.825 1.00 96.94 90 GLY A CA 1
ATOM 671 C C . GLY A 1 90 ? -19.792 -12.784 5.186 1.00 96.94 90 GLY A C 1
ATOM 672 O O . GLY A 1 90 ? -19.118 -13.520 5.917 1.00 96.94 90 GLY A O 1
ATOM 673 N N . GLY A 1 91 ? -19.322 -11.627 4.708 1.00 97.69 91 GLY A N 1
ATOM 674 C CA . GLY A 1 91 ? -18.001 -11.089 5.017 1.00 97.69 91 GLY A CA 1
ATOM 675 C C . GLY A 1 91 ? -17.779 -10.928 6.522 1.00 97.69 91 GLY A C 1
ATOM 676 O O . GLY A 1 91 ? -18.536 -10.247 7.210 1.00 97.69 91 GLY A O 1
ATOM 677 N N . ARG A 1 92 ? -16.720 -11.558 7.043 1.00 97.75 92 ARG A N 1
ATOM 678 C CA . ARG A 1 92 ? -16.265 -11.379 8.437 1.00 97.75 92 ARG A CA 1
ATOM 679 C C . ARG A 1 92 ? -14.912 -10.698 8.542 1.00 97.75 92 ARG A C 1
ATOM 681 O O . ARG A 1 92 ? -14.684 -9.963 9.497 1.00 97.75 92 ARG A O 1
ATOM 688 N N . THR A 1 93 ? -14.051 -10.945 7.564 1.00 98.50 93 THR A N 1
ATOM 689 C CA . THR A 1 93 ? -12.813 -10.198 7.362 1.00 98.50 93 THR A CA 1
ATOM 690 C C . THR A 1 93 ? -13.034 -9.260 6.187 1.00 98.50 93 THR A C 1
ATOM 692 O O . THR A 1 93 ? -13.307 -9.728 5.086 1.00 98.50 93 THR A O 1
ATOM 695 N N . LEU A 1 94 ? -12.972 -7.958 6.431 1.00 98.62 94 LEU A N 1
ATOM 696 C CA . LEU A 1 94 ? -13.256 -6.896 5.479 1.00 98.62 94 LEU A CA 1
ATOM 697 C C . LEU A 1 94 ? -11.931 -6.248 5.071 1.00 98.62 94 LEU A C 1
ATOM 699 O O . LEU A 1 94 ? -11.292 -5.566 5.869 1.00 98.62 94 LEU A O 1
ATOM 703 N N . VAL A 1 95 ? -11.521 -6.475 3.828 1.00 98.44 95 VAL A N 1
ATOM 704 C CA . VAL A 1 95 ? -10.302 -5.909 3.244 1.00 98.44 95 VAL A CA 1
ATOM 705 C C . VAL A 1 95 ? -10.715 -4.735 2.363 1.00 98.44 95 VAL A C 1
ATOM 707 O O . VAL A 1 95 ? -11.193 -4.917 1.243 1.00 98.44 95 VAL A O 1
ATOM 710 N N . LEU A 1 96 ? -10.588 -3.520 2.884 1.00 98.25 96 LEU A N 1
ATOM 711 C CA . LEU A 1 96 ? -10.967 -2.293 2.193 1.00 98.25 96 LEU A CA 1
ATOM 712 C C . LEU A 1 96 ? -9.760 -1.789 1.406 1.00 98.25 96 LEU A C 1
ATOM 714 O O . LEU A 1 96 ? -8.722 -1.489 1.988 1.00 98.25 96 LEU A O 1
ATOM 718 N N . VAL A 1 97 ? -9.890 -1.660 0.091 1.00 97.31 97 VAL A N 1
ATOM 719 C CA . VAL A 1 97 ? -8.790 -1.279 -0.803 1.00 97.31 97 VAL A CA 1
ATOM 720 C C . VAL A 1 97 ? -9.120 0.029 -1.504 1.00 97.31 97 VAL A C 1
ATOM 722 O O . VAL A 1 97 ? -10.252 0.240 -1.931 1.00 97.31 97 VAL A O 1
ATOM 725 N N . GLY A 1 98 ? -8.130 0.907 -1.651 1.00 93.81 98 GLY A N 1
ATOM 726 C CA . GLY A 1 98 ? -8.337 2.225 -2.256 1.00 93.81 98 GLY A CA 1
ATOM 727 C C . GLY A 1 98 ? -9.001 3.193 -1.287 1.00 93.81 98 GLY A C 1
ATOM 728 O O . GLY A 1 98 ? -9.834 4.003 -1.679 1.00 93.81 98 GLY A O 1
ATOM 729 N N . VAL A 1 99 ? -8.663 3.091 -0.005 1.00 92.19 99 VAL A N 1
ATOM 730 C CA . VAL A 1 99 ? -9.157 3.991 1.048 1.00 92.19 99 VAL A CA 1
ATOM 731 C C . VAL A 1 99 ? -8.217 5.168 1.315 1.00 92.19 99 VAL A C 1
ATOM 733 O O . VAL A 1 99 ? -8.608 6.119 1.988 1.00 92.19 99 VAL A O 1
ATOM 736 N N . PHE A 1 100 ? -6.999 5.133 0.765 1.00 89.88 100 PHE A N 1
ATOM 737 C CA . PHE A 1 100 ? -6.011 6.210 0.862 1.00 89.88 100 PHE A CA 1
ATOM 738 C C . PHE A 1 100 ? -5.918 7.001 -0.449 1.00 89.88 100 PHE A C 1
ATOM 740 O O . PHE A 1 100 ? -6.162 6.486 -1.539 1.00 89.88 100 PHE A O 1
ATOM 747 N N . GLY A 1 101 ? -5.525 8.270 -0.361 1.00 82.31 101 GLY A N 1
ATOM 748 C CA . GLY A 1 101 ? -5.382 9.174 -1.503 1.00 82.31 101 GLY A CA 1
ATOM 749 C C . GLY A 1 101 ? -6.697 9.741 -2.061 1.00 82.31 101 GLY A C 1
ATOM 750 O O . GLY A 1 101 ? -7.800 9.332 -1.708 1.00 82.31 101 GLY A O 1
ATOM 751 N N . GLY A 1 102 ? -6.568 10.726 -2.953 1.00 83.19 102 GLY A N 1
ATOM 752 C CA . GLY A 1 102 ? -7.703 11.460 -3.514 1.00 83.19 102 GLY A CA 1
ATOM 753 C C . GLY A 1 102 ? -8.255 12.504 -2.541 1.00 83.19 102 GLY A C 1
ATOM 754 O O . GLY A 1 102 ? -7.504 13.279 -1.950 1.00 83.19 102 GLY A O 1
ATOM 755 N N . ARG A 1 103 ? -9.578 12.536 -2.384 1.00 86.62 103 ARG A N 1
ATOM 756 C CA . ARG A 1 103 ? -10.286 13.481 -1.511 1.00 86.62 103 ARG A CA 1
ATOM 757 C C . ARG A 1 103 ? -10.022 13.187 -0.032 1.00 86.62 103 ARG A C 1
ATOM 759 O O . ARG A 1 103 ? -10.291 12.083 0.434 1.00 86.62 103 ARG A O 1
ATOM 766 N N . ILE A 1 104 ? -9.481 14.159 0.704 1.00 92.38 104 ILE A N 1
ATOM 767 C CA . ILE A 1 104 ? -9.081 13.979 2.113 1.00 92.38 104 ILE A CA 1
ATOM 768 C C . ILE A 1 104 ? -10.265 13.653 3.030 1.00 92.38 104 ILE A C 1
ATOM 770 O O . ILE A 1 104 ? -10.149 12.821 3.922 1.00 92.38 104 ILE A O 1
ATOM 774 N N . ASP A 1 105 ? -11.420 14.257 2.777 1.00 91.69 105 ASP A N 1
ATOM 775 C CA . ASP A 1 105 ? -12.655 14.018 3.513 1.00 91.69 105 ASP A CA 1
ATOM 776 C C . ASP A 1 105 ? -13.137 12.566 3.369 1.00 91.69 105 ASP A C 1
ATOM 778 O O . ASP A 1 105 ? -13.503 11.941 4.363 1.00 91.69 105 ASP A O 1
ATOM 782 N N . HIS A 1 106 ? -13.026 11.980 2.172 1.00 91.12 106 HIS A N 1
ATOM 783 C CA . HIS A 1 106 ? -13.330 10.562 1.952 1.00 91.12 106 HIS A CA 1
ATOM 784 C C . HIS A 1 106 ? -12.331 9.630 2.649 1.00 91.12 106 HIS A C 1
ATOM 786 O O . HIS A 1 106 ? -12.737 8.600 3.180 1.00 91.12 106 HIS A O 1
ATOM 792 N N . GLN A 1 107 ? -11.043 9.984 2.678 1.00 92.88 107 GLN A N 1
ATOM 793 C CA . GLN A 1 107 ? -10.019 9.180 3.357 1.00 92.88 107 GLN A CA 1
ATOM 794 C C . GLN A 1 107 ? -10.264 9.121 4.868 1.00 92.88 107 GLN A C 1
ATOM 796 O O . GLN A 1 107 ? -10.253 8.044 5.465 1.00 92.88 107 GLN A O 1
ATOM 801 N N . LEU A 1 108 ? -10.537 10.274 5.487 1.00 93.56 108 LEU A N 1
ATOM 802 C CA . LEU A 1 108 ? -10.847 10.351 6.915 1.00 93.56 108 LEU A CA 1
ATOM 803 C C . LEU A 1 108 ? -12.130 9.581 7.248 1.00 93.56 108 LEU A C 1
ATOM 805 O O . LEU A 1 108 ? -12.158 8.840 8.229 1.00 93.56 108 LEU A O 1
ATOM 809 N N . ALA A 1 109 ? -13.166 9.704 6.412 1.00 94.00 109 ALA A N 1
ATOM 810 C CA . ALA A 1 109 ? -14.393 8.934 6.574 1.00 94.00 109 ALA A CA 1
ATOM 811 C C . ALA A 1 109 ? -14.139 7.422 6.454 1.00 94.00 109 ALA A C 1
ATOM 813 O O . ALA A 1 109 ? -14.599 6.666 7.304 1.00 94.00 109 ALA A O 1
ATOM 814 N N . ALA A 1 110 ? -13.369 6.975 5.457 1.00 94.81 110 ALA A N 1
ATOM 815 C CA . ALA A 1 110 ? -13.069 5.561 5.241 1.00 94.81 110 ALA A CA 1
ATOM 816 C C . ALA A 1 110 ? -12.329 4.927 6.427 1.00 94.81 110 ALA A C 1
ATOM 818 O O . ALA A 1 110 ? -12.698 3.834 6.859 1.00 94.81 110 ALA A O 1
ATOM 819 N N . LEU A 1 111 ? -11.344 5.635 6.993 1.00 95.31 111 LEU A N 1
ATOM 820 C CA . LEU A 1 111 ? -10.655 5.217 8.216 1.00 95.31 111 LEU A CA 1
ATOM 821 C C . LEU A 1 111 ? -11.649 5.033 9.370 1.00 95.31 111 LEU A C 1
ATOM 823 O O . LEU A 1 111 ? -11.710 3.958 9.960 1.00 95.31 111 LEU A O 1
ATOM 827 N N . ARG A 1 112 ? -12.488 6.042 9.638 1.00 95.31 112 ARG A N 1
ATOM 828 C CA . ARG A 1 112 ? -13.465 6.007 10.740 1.00 95.31 112 ARG A CA 1
ATOM 829 C C . ARG A 1 112 ? -14.531 4.931 10.556 1.00 95.31 112 ARG A C 1
ATOM 831 O O . ARG A 1 112 ? -14.891 4.260 11.520 1.00 95.31 112 ARG A O 1
ATOM 838 N N . ILE A 1 113 ? -15.015 4.742 9.330 1.00 96.06 113 ILE A N 1
ATOM 839 C CA . ILE A 1 113 ? -15.965 3.680 8.987 1.00 96.06 113 ILE A CA 1
ATOM 840 C C . ILE A 1 113 ? -15.325 2.311 9.233 1.00 96.06 113 ILE A C 1
ATOM 842 O O . ILE A 1 113 ? -15.938 1.466 9.885 1.00 96.06 113 ILE A O 1
ATOM 846 N N . GLY A 1 114 ? -14.093 2.095 8.761 1.00 96.88 114 GLY A N 1
ATOM 847 C CA . GLY A 1 114 ? -13.362 0.846 8.976 1.00 96.88 114 GLY A CA 1
ATOM 848 C C . GLY A 1 114 ? -13.143 0.542 10.460 1.00 96.88 114 GLY A C 1
ATOM 849 O O . GLY A 1 114 ? -13.416 -0.570 10.908 1.00 96.88 114 GLY A O 1
ATOM 850 N N . GLU A 1 115 ? -12.734 1.539 11.246 1.00 96.06 115 GLU A N 1
ATOM 851 C CA . GLU A 1 115 ? -12.613 1.419 12.704 1.00 96.06 115 GLU A CA 1
ATOM 852 C C . GLU A 1 115 ? -13.949 1.074 13.373 1.00 96.06 115 GLU A C 1
ATOM 854 O O . GLU A 1 115 ? -13.991 0.199 14.237 1.00 96.06 115 GLU A O 1
ATOM 859 N N . GLY A 1 116 ? -15.041 1.719 12.951 1.00 96.19 116 GLY A N 1
ATOM 860 C CA . GLY A 1 116 ? -16.389 1.429 13.440 1.00 96.19 116 GLY A CA 1
ATOM 861 C C . GLY A 1 116 ? -16.791 -0.025 13.193 1.00 96.19 116 GLY A C 1
ATOM 862 O O . GLY A 1 116 ? -17.202 -0.715 14.121 1.00 96.19 116 GLY A O 1
ATOM 863 N N . ARG A 1 117 ? -16.575 -0.546 11.976 1.00 96.88 117 ARG A N 1
ATOM 864 C CA . ARG A 1 117 ? -16.858 -1.962 11.671 1.00 96.88 117 ARG A CA 1
ATOM 865 C C . ARG A 1 117 ? -15.967 -2.914 12.462 1.00 96.88 117 ARG A C 1
ATOM 867 O O . ARG A 1 117 ? -16.427 -3.967 12.896 1.00 96.88 117 ARG A O 1
ATOM 874 N N . HIS A 1 118 ? -14.715 -2.542 12.709 1.00 97.56 118 HIS A N 1
ATOM 875 C CA . HIS A 1 118 ? -13.840 -3.337 13.569 1.00 97.56 118 HIS A CA 1
ATOM 876 C C . HIS A 1 118 ? -14.334 -3.374 15.023 1.00 97.56 118 HIS A C 1
ATOM 878 O O . HIS A 1 118 ? -14.289 -4.416 15.686 1.00 97.56 118 HIS A O 1
ATOM 884 N N . ALA A 1 119 ? -14.862 -2.255 15.524 1.00 95.19 119 ALA A N 1
ATOM 885 C CA . ALA A 1 119 ? -15.501 -2.190 16.835 1.00 95.19 119 ALA A CA 1
ATOM 886 C C . ALA A 1 119 ? -16.776 -3.054 16.909 1.00 95.19 119 ALA A C 1
ATOM 888 O O . ALA A 1 119 ? -16.993 -3.709 17.928 1.00 95.19 119 ALA A O 1
ATOM 889 N N . ASP A 1 120 ? -17.546 -3.146 15.819 1.00 95.62 120 ASP A N 1
ATOM 890 C CA . ASP A 1 120 ? -18.761 -3.975 15.712 1.00 95.62 120 ASP A CA 1
ATOM 891 C C . ASP A 1 120 ? -18.497 -5.495 15.712 1.00 95.62 120 ASP A C 1
ATOM 893 O O . ASP A 1 120 ? -19.438 -6.289 15.751 1.00 95.62 120 ASP A O 1
ATOM 897 N N . GLY A 1 121 ? -17.235 -5.935 15.666 1.00 95.81 121 GLY A N 1
ATOM 898 C CA . GLY A 1 121 ? -16.888 -7.359 15.735 1.00 95.81 121 GLY A CA 1
ATOM 899 C C . GLY A 1 121 ? -16.198 -7.918 14.495 1.00 95.81 121 GLY A C 1
ATOM 900 O O . GLY A 1 121 ? -15.666 -9.025 14.574 1.00 95.81 121 GLY A O 1
ATOM 901 N N . TYR A 1 122 ? -16.181 -7.181 13.384 1.00 98.06 122 TYR A N 1
ATOM 902 C CA . TYR A 1 122 ? -15.544 -7.612 12.138 1.00 98.06 122 TYR A CA 1
ATOM 903 C C . TYR A 1 122 ? -14.023 -7.486 12.231 1.00 98.06 122 TYR A C 1
ATOM 905 O O . TYR A 1 122 ? -13.515 -6.670 12.989 1.00 98.06 122 TYR A O 1
ATOM 913 N N . GLU A 1 123 ? -13.289 -8.285 11.461 1.00 97.75 123 GLU A N 1
ATOM 914 C CA . GLU A 1 123 ? -11.856 -8.065 11.260 1.00 97.75 123 GLU A CA 1
ATOM 915 C C . GLU A 1 123 ? -11.684 -7.123 10.073 1.00 97.75 123 GLU A C 1
ATOM 917 O O . GLU A 1 123 ? -12.221 -7.406 9.006 1.00 97.75 123 GLU A O 1
ATOM 922 N N . VAL A 1 124 ? -10.973 -6.009 10.239 1.00 98.38 124 VAL A N 1
ATOM 923 C CA . VAL A 1 124 ? -10.846 -4.987 9.190 1.00 98.38 124 VAL A CA 1
ATOM 924 C C . VAL A 1 124 ? -9.385 -4.718 8.859 1.00 98.38 124 VAL A C 1
ATOM 926 O O . VAL A 1 124 ? -8.555 -4.568 9.755 1.00 98.38 124 VAL A O 1
ATOM 929 N N . GLU A 1 125 ? -9.093 -4.608 7.567 1.00 97.94 125 GLU A N 1
ATOM 930 C CA . GLU A 1 125 ? -7.805 -4.174 7.030 1.00 97.94 125 GLU A CA 1
ATOM 931 C C . GLU A 1 125 ? -8.055 -3.074 5.985 1.00 97.94 125 GLU A C 1
ATOM 933 O O . GLU A 1 125 ? -8.964 -3.188 5.160 1.00 97.94 125 GLU A O 1
ATOM 938 N N . LEU A 1 126 ? -7.288 -1.984 6.034 1.00 97.75 126 LEU A N 1
ATOM 939 C CA . LEU A 1 126 ? -7.453 -0.811 5.171 1.00 97.75 126 LEU A CA 1
ATOM 940 C C . LEU A 1 126 ? -6.183 -0.596 4.345 1.00 97.75 126 LEU A C 1
ATOM 942 O O . LEU A 1 126 ? -5.150 -0.252 4.907 1.00 97.75 126 LEU A O 1
ATOM 946 N N . HIS A 1 127 ? -6.252 -0.766 3.027 1.00 95.62 127 HIS A N 1
ATOM 947 C CA . HIS A 1 127 ? -5.087 -0.809 2.143 1.00 95.62 127 HIS A CA 1
ATOM 948 C C . HIS A 1 127 ? -5.069 0.321 1.107 1.00 95.62 127 HIS A C 1
ATOM 950 O O . HIS A 1 127 ? -6.053 0.577 0.402 1.00 95.62 127 HIS A O 1
ATOM 956 N N . GLY A 1 128 ? -3.892 0.925 0.939 1.00 90.81 128 GLY A N 1
ATOM 957 C CA . GLY A 1 128 ? -3.505 1.679 -0.262 1.00 90.81 128 GLY A CA 1
ATOM 958 C C . GLY A 1 128 ? -2.538 0.912 -1.162 1.00 90.81 128 GLY A C 1
ATOM 959 O O . GLY A 1 128 ? -2.351 1.298 -2.315 1.00 90.81 128 GLY A O 1
ATOM 960 N N . GLY A 1 129 ? -1.959 -0.181 -0.653 1.00 84.38 129 GLY A N 1
ATOM 961 C CA . GLY A 1 129 ? -0.935 -0.996 -1.312 1.00 84.38 129 GLY A CA 1
ATOM 962 C C . GLY A 1 129 ? 0.497 -0.498 -1.116 1.00 84.38 129 GLY A C 1
ATOM 963 O O . GLY A 1 129 ? 1.436 -1.264 -1.263 1.00 84.38 129 GLY A O 1
ATOM 964 N N . ASP A 1 130 ? 0.670 0.771 -0.755 1.00 82.31 130 ASP A N 1
ATOM 965 C CA . ASP A 1 130 ? 1.907 1.350 -0.216 1.00 82.31 130 ASP A CA 1
ATOM 966 C C . ASP A 1 130 ? 1.872 1.486 1.315 1.00 82.31 130 ASP A C 1
ATOM 968 O O . ASP A 1 130 ? 2.897 1.652 1.971 1.00 82.31 130 ASP A O 1
ATOM 972 N N . ALA A 1 131 ? 0.683 1.386 1.902 1.00 90.88 131 ALA A N 1
ATOM 973 C CA . ALA A 1 131 ? 0.462 1.299 3.334 1.00 90.88 131 ALA A CA 1
ATOM 974 C C . ALA A 1 131 ? -0.769 0.446 3.635 1.00 90.88 131 ALA A C 1
ATOM 976 O O . ALA A 1 131 ? -1.690 0.333 2.812 1.00 90.88 131 ALA A O 1
ATOM 977 N N . VAL A 1 132 ? -0.799 -0.074 4.859 1.00 94.94 132 VAL A N 1
ATOM 978 C CA . VAL A 1 132 ? -1.967 -0.690 5.479 1.00 94.94 132 VAL A CA 1
ATOM 979 C C . VAL A 1 132 ? -2.233 -0.046 6.839 1.00 94.94 132 VAL A C 1
ATOM 981 O O . VAL A 1 132 ? -1.314 0.208 7.620 1.00 94.94 132 VAL A O 1
ATOM 984 N N . ALA A 1 133 ? -3.504 0.228 7.122 1.00 97.12 133 ALA A N 1
ATOM 985 C CA . ALA A 1 133 ? -3.986 0.620 8.436 1.00 97.12 133 ALA A CA 1
ATOM 986 C C . ALA A 1 133 ? -4.818 -0.518 9.043 1.00 97.12 133 ALA A C 1
ATOM 988 O O . ALA A 1 133 ? -5.722 -1.068 8.414 1.00 97.12 133 ALA A O 1
ATOM 989 N N . LEU A 1 134 ? -4.494 -0.870 10.282 1.00 97.62 134 LEU A N 1
ATOM 990 C CA . LEU A 1 134 ? -5.054 -1.989 11.024 1.00 97.62 134 LEU A CA 1
ATOM 991 C C . LEU A 1 134 ? -5.695 -1.459 12.311 1.00 97.62 134 LEU A C 1
ATOM 993 O O . LEU A 1 134 ? -4.976 -1.042 13.226 1.00 97.62 134 LEU A O 1
ATOM 997 N N . PRO A 1 135 ? -7.032 -1.467 12.417 1.00 98.00 135 PRO A N 1
ATOM 998 C CA . PRO A 1 135 ? -7.711 -1.105 13.648 1.00 98.00 135 PRO A CA 1
ATOM 999 C C . PRO A 1 135 ? -7.418 -2.110 14.773 1.00 98.00 135 PRO A C 1
ATOM 1001 O O . PRO A 1 135 ? -7.317 -3.327 14.560 1.00 98.00 135 PRO A O 1
ATOM 1004 N N . VAL A 1 136 ? -7.302 -1.586 15.991 1.00 97.81 136 VAL A N 1
ATOM 1005 C CA . VAL A 1 136 ? -7.090 -2.332 17.234 1.00 97.81 136 VAL A CA 1
ATOM 1006 C C . VAL A 1 136 ? -8.078 -1.821 18.275 1.00 97.81 136 VAL A C 1
ATOM 1008 O O . VAL A 1 136 ? -8.060 -0.646 18.644 1.00 97.81 136 VAL A O 1
ATOM 1011 N N . ARG A 1 137 ? -8.964 -2.699 18.746 1.00 96.31 137 ARG A N 1
ATOM 1012 C CA . ARG A 1 137 ? -9.983 -2.363 19.757 1.00 96.31 137 ARG A CA 1
ATOM 1013 C C . ARG A 1 137 ? -9.520 -2.713 21.171 1.00 96.31 137 ARG A C 1
ATOM 1015 O O . ARG A 1 137 ? -8.607 -3.518 21.344 1.00 96.31 137 ARG A O 1
ATOM 1022 N N . ALA A 1 138 ? -10.178 -2.151 22.183 1.00 96.44 138 ALA A N 1
ATOM 1023 C CA . ALA A 1 138 ? -9.929 -2.498 23.581 1.00 96.44 138 ALA A CA 1
ATOM 1024 C C . ALA A 1 138 ? -9.960 -4.019 23.825 1.00 96.44 138 ALA A C 1
ATOM 1026 O O . ALA A 1 138 ? -10.847 -4.730 23.351 1.00 96.44 138 ALA A O 1
ATOM 1027 N N . GLY A 1 139 ? -8.968 -4.511 24.566 1.00 96.25 139 GLY A N 1
ATOM 1028 C CA . GLY A 1 139 ? -8.754 -5.930 24.843 1.00 96.25 139 GLY A CA 1
ATOM 1029 C C . GLY A 1 139 ? -8.072 -6.707 23.713 1.00 96.25 139 GLY A C 1
ATOM 1030 O O . GLY A 1 139 ? -7.852 -7.907 23.866 1.00 96.25 139 GLY A O 1
ATOM 1031 N N . GLN A 1 140 ? -7.734 -6.066 22.589 1.00 97.50 140 GLN A N 1
ATOM 1032 C CA . GLN A 1 140 ? -7.069 -6.716 21.463 1.00 97.50 140 GLN A CA 1
ATOM 1033 C C . GLN A 1 140 ? -5.566 -6.431 21.444 1.00 97.50 140 GLN A C 1
ATOM 1035 O O . GLN A 1 140 ? -5.100 -5.327 21.735 1.00 97.50 140 GLN A O 1
ATOM 1040 N N . THR A 1 141 ? -4.825 -7.438 20.995 1.00 97.81 141 THR A N 1
ATOM 1041 C CA . THR A 1 141 ? -3.430 -7.324 20.587 1.00 97.81 141 THR A CA 1
ATOM 1042 C C . THR A 1 141 ? -3.319 -7.588 19.088 1.00 97.81 141 THR A C 1
ATOM 1044 O O . THR A 1 141 ? -3.799 -8.612 18.603 1.00 97.81 141 THR A O 1
ATOM 1047 N N . ARG A 1 142 ? -2.657 -6.688 18.357 1.00 96.94 142 ARG A N 1
ATOM 1048 C CA . ARG A 1 142 ? -2.125 -6.954 17.015 1.00 96.94 142 ARG A CA 1
ATOM 1049 C C . ARG A 1 142 ? -0.627 -7.204 17.115 1.00 96.94 142 ARG A C 1
ATOM 1051 O O . ARG A 1 142 ? 0.062 -6.499 17.851 1.00 96.94 142 ARG A O 1
ATOM 1058 N N . ALA A 1 143 ? -0.148 -8.191 16.370 1.00 96.50 143 ALA A N 1
ATOM 1059 C CA . ALA A 1 143 ? 1.266 -8.496 16.233 1.00 96.50 143 ALA A CA 1
ATOM 1060 C C . ALA A 1 143 ? 1.617 -8.612 14.746 1.00 96.50 143 ALA A C 1
ATOM 1062 O O . ALA A 1 143 ? 0.837 -9.182 13.982 1.00 96.50 143 ALA A O 1
ATOM 1063 N N . LEU A 1 144 ? 2.758 -8.052 14.354 1.00 93.62 144 LEU A N 1
ATOM 1064 C CA . LEU A 1 144 ? 3.312 -8.106 13.003 1.00 93.62 144 LEU A CA 1
ATOM 1065 C C . LEU A 1 144 ? 4.800 -8.420 13.107 1.00 93.62 144 LEU A C 1
ATOM 1067 O O . LEU A 1 144 ? 5.473 -7.866 13.970 1.00 93.62 144 LEU A O 1
ATOM 1071 N N . ASP A 1 145 ? 5.315 -9.263 12.221 1.00 91.75 145 ASP A N 1
ATOM 1072 C CA . ASP A 1 145 ? 6.757 -9.457 12.084 1.00 91.75 145 ASP A CA 1
ATOM 1073 C C . ASP A 1 145 ? 7.288 -8.457 11.052 1.00 91.75 145 ASP A C 1
ATOM 1075 O O . ASP A 1 145 ? 6.845 -8.464 9.901 1.00 91.75 145 ASP A O 1
ATOM 1079 N N . LEU A 1 146 ? 8.162 -7.542 11.478 1.00 88.06 146 LEU A N 1
ATOM 1080 C CA . LEU A 1 146 ? 8.619 -6.419 10.660 1.00 88.06 146 LEU A CA 1
ATOM 1081 C C . LEU A 1 146 ? 10.149 -6.303 10.686 1.00 88.06 146 LEU A C 1
ATOM 1083 O O . LEU A 1 146 ? 10.747 -6.357 11.766 1.00 88.06 146 LEU A O 1
ATOM 1087 N N . PRO A 1 147 ? 10.801 -6.057 9.533 1.00 83.56 147 PRO A N 1
ATOM 1088 C CA . PRO A 1 147 ? 12.221 -5.722 9.493 1.00 83.56 147 PRO A CA 1
ATOM 1089 C C . PRO A 1 147 ? 12.563 -4.528 10.392 1.00 83.56 147 PRO A C 1
ATOM 1091 O O . PRO A 1 147 ? 11.729 -3.652 10.637 1.00 83.56 147 PRO A O 1
ATOM 1094 N N . ALA A 1 148 ? 13.805 -4.479 10.874 1.00 85.50 148 ALA A N 1
ATOM 1095 C CA . ALA A 1 148 ? 14.295 -3.324 11.619 1.00 85.50 148 ALA A CA 1
ATOM 1096 C C . ALA A 1 148 ? 14.277 -2.068 10.732 1.00 85.50 148 ALA A C 1
ATOM 1098 O O . ALA A 1 148 ? 14.538 -2.154 9.533 1.00 85.50 148 ALA A O 1
ATOM 1099 N N . GLY A 1 149 ? 13.965 -0.907 11.308 1.00 83.88 149 GLY A N 1
ATOM 1100 C CA . GLY A 1 149 ? 13.917 0.361 10.572 1.00 83.88 149 GLY A CA 1
ATOM 1101 C C . GLY A 1 149 ? 12.566 0.685 9.924 1.00 83.88 149 GLY A C 1
ATOM 1102 O O . GLY A 1 149 ? 12.330 1.828 9.538 1.00 83.88 149 GLY A O 1
ATOM 1103 N N . VAL A 1 150 ? 11.642 -0.279 9.831 1.00 86.38 150 VAL A N 1
ATOM 1104 C CA . VAL A 1 150 ? 10.316 -0.041 9.239 1.00 86.38 150 VAL A CA 1
ATOM 1105 C C . VAL A 1 150 ? 9.502 0.900 10.119 1.00 86.38 150 VAL A C 1
ATOM 1107 O O . VAL A 1 150 ? 9.310 0.651 11.312 1.00 86.38 150 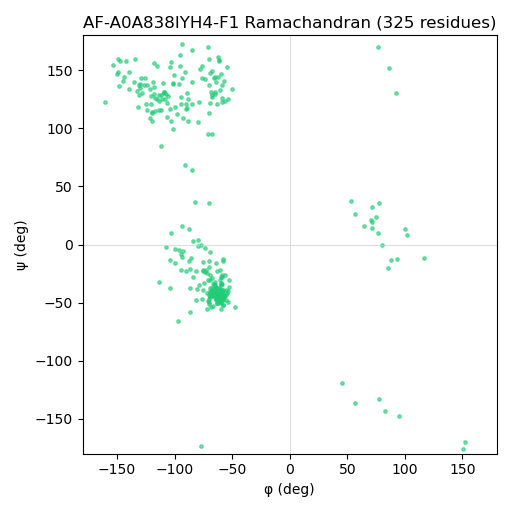VAL A O 1
ATOM 1110 N N . THR A 1 151 ? 8.985 1.975 9.527 1.00 92.56 151 THR A N 1
ATOM 1111 C CA . THR A 1 151 ? 8.158 2.945 10.249 1.00 92.56 151 THR A CA 1
ATOM 1112 C C . THR A 1 151 ? 6.819 2.332 10.661 1.00 92.56 151 THR A C 1
ATOM 1114 O O . THR A 1 151 ? 6.091 1.800 9.834 1.00 92.56 151 THR A O 1
ATOM 1117 N N . CYS A 1 152 ? 6.463 2.449 11.935 1.00 95.19 152 CYS A N 1
ATOM 1118 C CA . CYS A 1 152 ? 5.189 2.018 12.499 1.00 95.19 152 CYS A CA 1
ATOM 1119 C C . CYS A 1 152 ? 4.535 3.207 13.200 1.00 95.19 152 CYS A C 1
ATOM 1121 O O . CYS A 1 152 ? 5.103 3.762 14.138 1.00 95.19 152 CYS A O 1
ATOM 1123 N N . SER A 1 153 ? 3.339 3.600 12.775 1.00 97.44 153 SER A N 1
ATOM 1124 C CA . SER A 1 153 ? 2.586 4.675 13.427 1.00 97.44 153 SER A CA 1
ATOM 1125 C C . SER A 1 153 ? 1.384 4.106 14.165 1.00 97.44 153 SER A C 1
ATOM 1127 O O . SER A 1 153 ? 0.625 3.329 13.598 1.00 97.44 153 SER A O 1
ATOM 1129 N N . VAL A 1 154 ? 1.190 4.502 15.419 1.00 97.56 154 VAL A N 1
ATOM 1130 C CA . VAL A 1 154 ? 0.012 4.141 16.215 1.00 97.56 154 VAL A CA 1
ATOM 1131 C C . VAL A 1 154 ? -0.746 5.410 16.560 1.00 97.56 154 VAL A C 1
ATOM 1133 O O . VAL A 1 154 ? -0.229 6.264 17.275 1.00 97.56 154 VAL A O 1
ATOM 1136 N N . LEU A 1 155 ? -1.966 5.527 16.043 1.00 96.38 155 LEU A N 1
ATOM 1137 C CA . LEU A 1 155 ? -2.848 6.666 16.272 1.00 96.38 155 LEU A CA 1
ATOM 1138 C C . LEU A 1 155 ? -3.949 6.263 17.241 1.00 96.38 155 LEU A C 1
ATOM 1140 O O . LEU A 1 155 ? -4.643 5.280 16.994 1.00 96.38 155 LEU A O 1
ATOM 1144 N N . ALA A 1 156 ? -4.139 7.030 18.311 1.00 96.44 156 ALA A N 1
ATOM 1145 C CA . ALA A 1 156 ? -5.320 6.880 19.147 1.00 96.44 156 ALA A CA 1
ATOM 1146 C C . ALA A 1 156 ? -6.565 7.367 18.396 1.00 96.44 156 ALA A C 1
ATOM 1148 O O . ALA A 1 156 ? -6.560 8.416 17.750 1.00 96.44 156 ALA A O 1
ATOM 1149 N N . SER A 1 157 ? -7.649 6.612 18.509 1.00 94.06 157 SER A N 1
ATOM 1150 C CA . SER A 1 157 ? -8.924 6.912 17.849 1.00 94.06 157 SER A CA 1
ATOM 1151 C C . SER A 1 157 ? -9.872 7.684 18.763 1.00 94.06 157 SER A C 1
ATOM 1153 O O . SER A 1 157 ? -10.810 8.329 18.295 1.00 94.06 157 SER A O 1
ATOM 1155 N N . GLN A 1 158 ? -9.649 7.588 20.076 1.00 94.00 158 GLN A N 1
ATOM 1156 C CA . GLN A 1 158 ? -10.523 8.100 21.126 1.00 94.00 158 GLN A CA 1
ATOM 1157 C C . GLN A 1 158 ? -9.695 8.739 22.252 1.00 94.00 158 GLN A C 1
ATOM 1159 O O . GLN A 1 158 ? -8.593 8.254 22.533 1.00 94.00 158 GLN A O 1
ATOM 1164 N N . PRO A 1 159 ? -10.220 9.773 22.934 1.00 95.38 159 PRO A N 1
ATOM 1165 C CA . PRO A 1 159 ? -9.584 10.319 24.128 1.00 95.38 159 PRO A CA 1
ATOM 1166 C C . PRO A 1 159 ? -9.379 9.258 25.214 1.00 95.38 159 PRO A C 1
ATOM 1168 O O . PRO A 1 159 ? -10.247 8.409 25.433 1.00 95.38 159 PRO A O 1
ATOM 1171 N N . GLY A 1 160 ? -8.241 9.310 25.903 1.00 93.62 160 GLY A N 1
ATOM 1172 C CA . GLY A 1 160 ? -7.899 8.369 26.969 1.00 93.62 160 GLY A CA 1
ATOM 1173 C C . GLY A 1 160 ? -7.575 6.946 26.500 1.00 93.62 160 GLY A C 1
ATOM 1174 O O . GLY A 1 160 ? -7.666 6.009 27.300 1.00 93.62 160 GLY A O 1
ATOM 1175 N N . THR A 1 161 ? -7.198 6.751 25.230 1.00 97.31 161 THR A N 1
ATOM 1176 C CA . THR A 1 161 ? -6.785 5.433 24.723 1.00 97.31 161 THR A CA 1
ATOM 1177 C C . THR A 1 161 ? -5.525 4.965 25.452 1.00 97.31 161 THR A C 1
ATOM 1179 O O . THR A 1 161 ? -4.485 5.621 25.406 1.00 97.31 161 THR A O 1
ATOM 1182 N N . ARG A 1 162 ? -5.604 3.807 26.122 1.00 98.06 162 ARG A N 1
ATOM 1183 C CA . ARG A 1 162 ? -4.492 3.207 26.877 1.00 98.06 162 ARG A CA 1
ATOM 1184 C C . ARG A 1 162 ? -3.944 1.996 26.150 1.00 98.06 162 ARG A C 1
ATOM 1186 O O . ARG A 1 162 ? -4.708 1.091 25.817 1.00 98.06 162 ARG A O 1
ATOM 1193 N N . LEU A 1 163 ? -2.630 1.937 25.960 1.00 97.75 163 LEU A N 1
ATOM 1194 C CA . LEU A 1 163 ? -2.000 0.913 25.132 1.00 97.75 163 LEU A CA 1
ATOM 1195 C C . LEU A 1 163 ? -0.587 0.528 25.590 1.00 97.75 163 LEU A C 1
ATOM 1197 O O . LEU A 1 163 ? 0.082 1.260 26.321 1.00 97.75 163 LEU A O 1
ATOM 1201 N N . THR A 1 164 ? -0.156 -0.654 25.153 1.00 98.50 164 THR A N 1
ATOM 1202 C CA . THR A 1 164 ? 1.216 -1.153 25.265 1.00 98.50 164 THR A CA 1
ATOM 1203 C C . THR A 1 164 ? 1.789 -1.372 23.866 1.00 98.50 164 THR A C 1
ATOM 1205 O O . THR A 1 164 ? 1.166 -2.047 23.044 1.00 98.50 164 THR A O 1
ATOM 1208 N N . LEU A 1 165 ? 2.980 -0.826 23.623 1.00 98.25 165 LEU A N 1
ATOM 1209 C CA . LEU A 1 165 ? 3.780 -0.971 22.412 1.00 98.25 165 LEU A CA 1
ATOM 1210 C C . LEU A 1 165 ? 5.081 -1.704 22.743 1.00 98.25 165 LEU A C 1
ATOM 1212 O O . LEU A 1 165 ? 5.840 -1.242 23.597 1.00 98.25 165 LEU A O 1
ATOM 1216 N N . SER A 1 166 ? 5.372 -2.796 22.040 1.00 98.19 166 SER A N 1
ATOM 1217 C CA . SER A 1 166 ? 6.654 -3.507 22.137 1.00 98.19 166 SER A CA 1
ATOM 1218 C C . SER A 1 166 ? 7.209 -3.861 20.758 1.00 98.19 166 SER A C 1
ATOM 1220 O O . SER A 1 166 ? 6.469 -3.888 19.776 1.00 98.19 166 SER A O 1
ATOM 1222 N N . GLY A 1 167 ? 8.519 -4.118 20.684 1.00 97.50 167 GLY A N 1
ATOM 1223 C CA . GLY A 1 167 ? 9.223 -4.343 19.413 1.00 97.50 167 GLY A CA 1
ATOM 1224 C C . GLY A 1 167 ? 9.489 -3.059 18.618 1.00 97.50 167 GLY A C 1
ATOM 1225 O O . GLY A 1 167 ? 9.914 -3.120 17.470 1.00 97.50 167 GLY A O 1
ATOM 1226 N N . LEU A 1 168 ? 9.249 -1.891 19.222 1.00 97.38 168 LEU A N 1
ATOM 1227 C CA . LEU A 1 168 ? 9.449 -0.578 18.616 1.00 97.38 168 LEU A CA 1
ATOM 1228 C C . LEU A 1 168 ? 10.544 0.204 19.348 1.00 97.38 168 LEU A C 1
ATOM 1230 O O . LEU A 1 168 ? 10.738 0.031 20.551 1.00 97.38 168 LEU A O 1
ATOM 1234 N N . ARG A 1 169 ? 11.199 1.120 18.631 1.00 97.19 169 ARG A N 1
ATOM 1235 C CA . ARG A 1 169 ? 12.240 2.024 19.138 1.00 97.19 169 ARG A CA 1
ATOM 1236 C C . ARG A 1 169 ? 11.773 2.848 20.337 1.00 97.19 169 ARG A C 1
ATOM 1238 O O . ARG A 1 169 ? 12.544 3.060 21.270 1.00 97.19 169 ARG A O 1
ATOM 1245 N N . PHE A 1 170 ? 10.523 3.302 20.318 1.00 96.88 170 PHE A N 1
ATOM 1246 C CA . PHE A 1 170 ? 9.879 3.984 21.438 1.00 96.88 170 PHE A CA 1
ATOM 1247 C C . PHE A 1 170 ? 8.767 3.090 22.013 1.00 96.88 170 PHE A C 1
ATOM 1249 O O . PHE A 1 170 ? 7.614 3.208 21.588 1.00 96.88 170 PHE A O 1
ATOM 1256 N N . PRO A 1 171 ? 9.085 2.150 22.924 1.00 97.31 171 PRO A N 1
ATOM 1257 C CA . PRO A 1 171 ? 8.079 1.299 23.548 1.00 97.31 171 PRO A CA 1
ATOM 1258 C C . PRO A 1 171 ? 7.202 2.104 24.515 1.00 97.31 171 PRO A C 1
ATOM 1260 O O . PRO A 1 171 ? 7.592 3.162 25.012 1.00 97.31 171 PRO A O 1
ATOM 1263 N N . LEU A 1 172 ? 6.017 1.579 24.814 1.00 97.06 172 LEU A N 1
ATOM 1264 C CA . LEU A 1 172 ? 5.081 2.163 25.774 1.00 97.06 172 LEU A CA 1
ATOM 1265 C C . LEU A 1 172 ? 4.469 1.035 26.593 1.00 97.06 172 LEU A C 1
ATOM 1267 O O . LEU A 1 172 ? 4.031 0.047 26.019 1.00 97.06 172 LEU A O 1
ATOM 1271 N N . GLU A 1 173 ? 4.393 1.164 27.913 1.00 97.31 173 GLU A N 1
ATOM 1272 C CA . GLU A 1 173 ? 3.804 0.134 28.771 1.00 97.31 173 GLU A CA 1
ATOM 1273 C C . GLU A 1 173 ? 2.606 0.701 29.530 1.00 97.31 173 GLU A C 1
ATOM 1275 O O . GLU A 1 173 ? 2.758 1.510 30.443 1.00 97.31 173 GLU A O 1
ATOM 1280 N N . GLY A 1 174 ? 1.394 0.315 29.115 1.00 94.44 174 GLY A N 1
ATOM 1281 C CA . GLY A 1 174 ? 0.152 0.759 29.751 1.00 94.44 174 GLY A CA 1
ATOM 1282 C C . GLY A 1 174 ? -0.022 2.283 29.792 1.00 94.44 174 GLY A C 1
ATOM 1283 O O . GLY A 1 174 ? -0.685 2.790 30.702 1.00 94.44 174 GLY A O 1
ATOM 1284 N N . GLY A 1 175 ? 0.588 3.008 28.851 1.00 95.75 175 GLY A N 1
ATOM 1285 C CA . GLY A 1 175 ? 0.521 4.464 28.744 1.00 95.75 175 GLY A CA 1
ATOM 1286 C C . GLY A 1 175 ? -0.718 4.933 27.986 1.00 95.75 175 GLY A C 1
ATOM 1287 O O . GLY A 1 175 ? -1.404 4.129 27.358 1.00 95.75 175 GLY A O 1
ATOM 1288 N N . ALA A 1 176 ? -1.010 6.232 28.057 1.00 95.44 176 ALA A N 1
ATOM 1289 C CA . ALA A 1 176 ? -2.097 6.853 27.304 1.00 95.44 176 ALA A CA 1
ATOM 1290 C C . ALA A 1 176 ? -1.553 7.592 26.075 1.00 95.44 176 ALA A C 1
ATOM 1292 O O . ALA A 1 176 ? -0.523 8.263 26.167 1.00 95.44 176 ALA A O 1
ATOM 1293 N N . ILE A 1 177 ? -2.253 7.472 24.949 1.00 95.69 177 ILE A N 1
ATOM 1294 C CA . ILE A 1 177 ? -2.057 8.302 23.759 1.00 95.69 177 ILE A CA 1
ATOM 1295 C C . ILE A 1 177 ? -3.383 9.011 23.490 1.00 95.69 177 ILE A C 1
ATOM 1297 O O . ILE A 1 177 ? -4.429 8.366 23.422 1.00 95.69 177 ILE A O 1
ATOM 1301 N N . GLU A 1 178 ? -3.331 10.333 23.356 1.00 95.81 178 GLU A N 1
ATOM 1302 C CA . GLU A 1 178 ? -4.491 11.144 22.987 1.00 95.81 178 GLU A CA 1
ATOM 1303 C C . GLU A 1 178 ? -4.569 11.301 21.456 1.00 95.81 178 GLU A C 1
ATOM 1305 O O . GLU A 1 178 ? -3.537 11.297 20.780 1.00 95.81 178 GLU A O 1
ATOM 1310 N N . PRO A 1 179 ? -5.772 11.419 20.870 1.00 94.75 179 PRO A N 1
ATOM 1311 C CA . PRO A 1 179 ? -5.943 11.505 19.417 1.00 94.75 179 PRO A CA 1
ATOM 1312 C C . PRO A 1 179 ? -5.447 12.831 18.812 1.00 94.75 179 PRO A C 1
ATOM 1314 O O . PRO A 1 179 ? -5.321 12.935 17.594 1.00 94.75 179 PRO A O 1
ATOM 1317 N N . ASP A 1 180 ? -5.193 13.849 19.636 1.00 93.25 180 ASP A N 1
ATOM 1318 C CA . ASP A 1 180 ? -4.779 15.199 19.240 1.00 93.25 180 ASP A CA 1
ATOM 1319 C C . ASP A 1 180 ? -3.276 15.472 19.445 1.00 93.25 180 ASP A C 1
ATOM 1321 O O . ASP A 1 180 ? -2.820 16.605 19.274 1.00 93.25 180 ASP A O 1
ATOM 1325 N N . VAL A 1 181 ? -2.483 14.438 19.755 1.00 92.75 181 VAL A N 1
ATOM 1326 C CA . VAL A 1 181 ? -1.023 14.535 19.907 1.00 92.75 181 VAL A CA 1
ATOM 1327 C C . VAL A 1 181 ? -0.274 13.676 18.887 1.00 92.75 181 VAL A C 1
ATOM 1329 O O . VAL A 1 181 ? -0.772 12.669 18.397 1.00 92.75 181 VAL A O 1
ATOM 1332 N N . GLY A 1 182 ? 0.977 14.043 18.594 1.00 88.56 182 GLY A N 1
ATOM 1333 C CA . GLY A 1 182 ? 1.855 13.276 17.697 1.00 88.56 182 GLY A CA 1
ATOM 1334 C C . GLY A 1 182 ? 2.523 12.050 18.335 1.00 88.56 182 GLY A C 1
ATOM 1335 O O . GLY A 1 182 ? 3.370 11.420 17.705 1.00 88.56 182 GLY A O 1
ATOM 1336 N N . LEU A 1 183 ? 2.205 11.724 19.592 1.00 92.62 183 LEU A N 1
ATOM 1337 C CA . LEU A 1 183 ? 2.789 10.573 20.281 1.00 92.62 183 LEU A CA 1
ATOM 1338 C C . LEU A 1 183 ? 2.348 9.273 19.593 1.00 92.6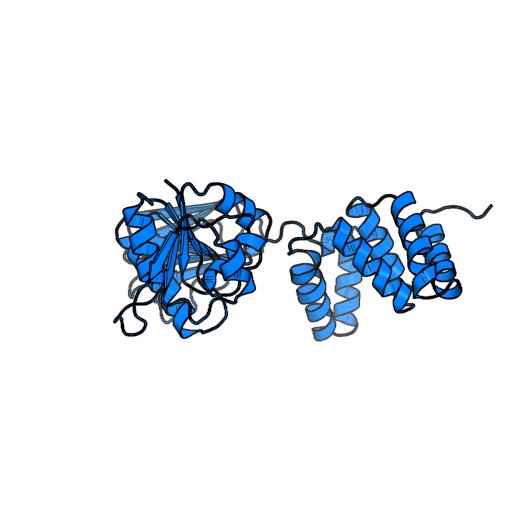2 183 LEU A C 1
ATOM 1340 O O . LEU A 1 183 ? 1.163 9.062 19.374 1.00 92.62 183 LEU A O 1
A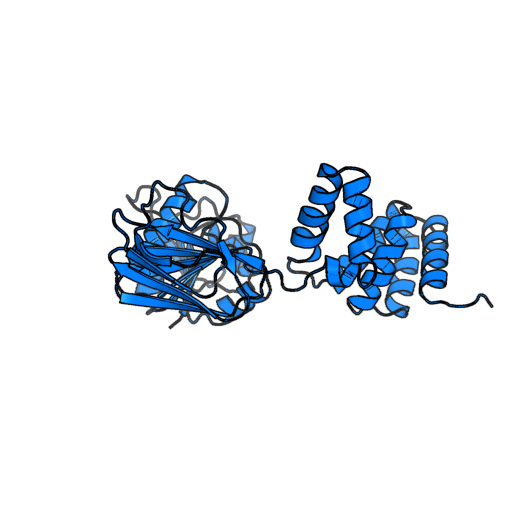TOM 1344 N N . GLY A 1 184 ? 3.304 8.398 19.272 1.00 92.00 184 GLY A N 1
ATOM 1345 C CA . GLY A 1 184 ? 3.046 7.135 18.569 1.00 92.00 184 GLY A CA 1
ATOM 1346 C C . GLY A 1 184 ? 3.187 7.215 17.046 1.00 92.00 184 GLY A C 1
ATOM 1347 O O . GLY A 1 184 ? 3.279 6.172 16.402 1.00 92.00 184 GLY A O 1
ATOM 1348 N N . ILE A 1 185 ? 3.276 8.416 16.467 1.00 94.94 185 ILE A N 1
ATOM 1349 C CA . ILE A 1 185 ? 3.548 8.617 15.037 1.00 94.94 185 ILE A CA 1
ATOM 1350 C C . ILE A 1 185 ? 5.030 8.384 14.733 1.00 94.94 185 ILE A C 1
ATOM 1352 O O . ILE A 1 185 ? 5.898 8.769 15.516 1.00 94.94 185 ILE A O 1
ATOM 1356 N N . SER A 1 186 ? 5.312 7.790 13.571 1.00 93.88 186 SER A N 1
ATOM 1357 C CA . SER A 1 186 ? 6.668 7.574 13.052 1.00 93.88 186 SER A CA 1
ATOM 1358 C C . SER A 1 186 ? 7.605 6.856 14.029 1.00 93.88 186 SER A C 1
ATOM 1360 O O . SER A 1 186 ? 8.792 7.170 14.119 1.00 93.88 186 SER A O 1
ATOM 1362 N N . ASN A 1 187 ? 7.073 5.887 14.778 1.00 96.06 187 ASN A N 1
ATOM 1363 C CA . ASN A 1 187 ? 7.900 4.956 15.533 1.00 96.06 187 ASN A CA 1
ATOM 1364 C C . ASN A 1 187 ? 8.599 3.995 14.560 1.00 96.06 187 ASN A C 1
ATOM 1366 O O . ASN A 1 187 ? 8.284 3.958 13.374 1.00 96.06 187 ASN A O 1
ATOM 1370 N N . GLU A 1 188 ? 9.546 3.206 15.041 1.00 93.94 188 GLU A N 1
ATOM 1371 C CA . GLU A 1 188 ? 10.398 2.386 14.180 1.00 93.94 188 GLU A CA 1
ATOM 1372 C C . GLU A 1 188 ? 10.477 0.965 14.730 1.00 93.94 188 GLU A C 1
ATOM 1374 O O . GLU A 1 188 ? 10.694 0.785 15.929 1.00 93.94 188 GLU A O 1
ATOM 1379 N N . SER A 1 189 ? 10.287 -0.044 13.880 1.00 94.69 189 SER A N 1
ATOM 1380 C CA . SER A 1 189 ? 10.486 -1.445 14.256 1.00 94.69 189 SER A CA 1
ATOM 1381 C C . SER A 1 189 ? 11.932 -1.675 14.686 1.00 94.69 189 SER A C 1
ATOM 1383 O O . SER A 1 189 ? 12.873 -1.282 13.997 1.00 94.69 189 SER A O 1
ATOM 1385 N N . SER A 1 190 ? 12.114 -2.355 15.817 1.00 93.62 190 SER A N 1
ATOM 1386 C CA . SER A 1 190 ? 13.431 -2.822 16.271 1.00 93.62 190 SER A CA 1
ATOM 1387 C C . SER A 1 190 ? 13.890 -4.101 15.555 1.00 93.62 190 SER A C 1
ATOM 1389 O O . SER A 1 190 ? 14.996 -4.571 15.812 1.00 93.62 190 SER A O 1
ATOM 1391 N N . GLY A 1 191 ? 13.065 -4.646 14.654 1.00 88.62 191 GLY A N 1
ATOM 1392 C CA . GLY A 1 191 ? 13.270 -5.931 13.993 1.00 88.62 191 GLY A CA 1
ATOM 1393 C C . GLY A 1 191 ? 12.592 -7.075 14.745 1.00 88.62 191 GLY A C 1
ATOM 1394 O O . GLY A 1 191 ? 12.781 -7.229 15.952 1.00 88.62 191 GLY A O 1
ATOM 1395 N N . GLY A 1 192 ? 11.821 -7.889 14.024 1.00 92.50 192 GLY A N 1
ATOM 1396 C CA . GLY A 1 192 ? 11.065 -9.006 14.586 1.00 92.50 192 GLY A CA 1
ATOM 1397 C C . GLY A 1 192 ? 9.616 -8.634 14.917 1.00 92.50 192 GLY A C 1
ATOM 1398 O O . GLY A 1 192 ? 9.008 -7.779 14.270 1.00 92.50 192 GLY A O 1
ATOM 1399 N N . GLU A 1 193 ? 9.063 -9.259 15.962 1.00 97.12 193 GLU A N 1
ATOM 1400 C CA . GLU A 1 193 ? 7.668 -9.049 16.365 1.00 97.12 193 GLU A CA 1
ATOM 1401 C C . GLU A 1 193 ? 7.439 -7.646 16.959 1.00 97.12 193 GLU A C 1
ATOM 1403 O O . GLU A 1 193 ? 7.865 -7.330 18.074 1.00 97.12 193 GLU A O 1
ATOM 1408 N N . VAL A 1 194 ? 6.671 -6.828 16.241 1.00 97.31 194 VAL A N 1
ATOM 1409 C CA . VAL A 1 194 ? 6.032 -5.605 16.729 1.00 97.31 194 VAL A CA 1
ATOM 1410 C C . VAL A 1 194 ? 4.661 -5.952 17.283 1.00 97.31 194 VAL A C 1
ATOM 1412 O O . VAL A 1 194 ? 3.854 -6.592 16.610 1.00 97.31 194 VAL A O 1
ATOM 1415 N N . ARG A 1 195 ? 4.358 -5.482 18.495 1.00 98.19 195 ARG A N 1
ATOM 1416 C CA . ARG A 1 195 ? 3.078 -5.740 19.161 1.00 98.19 195 ARG A CA 1
ATOM 1417 C C . ARG A 1 195 ? 2.432 -4.451 19.644 1.00 98.19 195 ARG A C 1
ATOM 1419 O O . ARG A 1 195 ? 3.045 -3.663 20.363 1.00 98.19 195 ARG A O 1
ATOM 1426 N N . VAL A 1 196 ? 1.154 -4.295 19.311 1.00 98.25 196 VAL A N 1
ATOM 1427 C CA . VAL A 1 196 ? 0.285 -3.206 19.763 1.00 98.25 196 VAL A CA 1
ATOM 1428 C C . VAL A 1 196 ? -0.882 -3.815 20.521 1.00 98.25 196 VAL A C 1
ATOM 1430 O O . VAL A 1 196 ? -1.698 -4.531 19.947 1.00 98.25 196 VAL A O 1
ATOM 1433 N N . THR A 1 197 ? -0.959 -3.551 21.821 1.00 98.50 197 THR A N 1
ATOM 1434 C CA . THR A 1 197 ? -2.072 -3.990 22.672 1.00 98.50 197 THR A CA 1
ATOM 1435 C C . THR A 1 197 ? -2.851 -2.782 23.145 1.00 98.50 197 THR A C 1
ATOM 1437 O O . THR A 1 197 ? -2.270 -1.904 23.778 1.00 98.50 197 THR A O 1
ATOM 1440 N N . VAL A 1 198 ? -4.153 -2.738 22.875 1.00 98.25 198 VAL A N 1
ATOM 1441 C CA . VAL A 1 198 ? -5.035 -1.672 23.366 1.00 98.25 198 VAL A CA 1
ATOM 1442 C C . VAL A 1 198 ? -5.784 -2.187 24.588 1.00 98.25 198 VAL A C 1
ATOM 1444 O O . VAL A 1 198 ? -6.548 -3.143 24.508 1.00 98.25 198 VAL A O 1
ATOM 1447 N N . HIS A 1 199 ? -5.576 -1.542 25.732 1.00 98.00 199 HIS A N 1
ATOM 1448 C CA . HIS A 1 199 ? -6.231 -1.880 27.000 1.00 98.00 199 HIS A CA 1
ATOM 1449 C C . HIS A 1 199 ? -7.582 -1.178 27.145 1.00 98.00 199 HIS A C 1
ATOM 1451 O O . HIS A 1 199 ? -8.531 -1.763 27.657 1.00 98.00 199 HIS A O 1
ATOM 1457 N N . ALA A 1 200 ? -7.672 0.071 26.686 1.00 97.00 200 ALA A N 1
ATOM 1458 C CA . ALA A 1 200 ? -8.891 0.875 26.693 1.00 97.00 200 ALA A CA 1
ATOM 1459 C C . ALA A 1 200 ? -8.895 1.838 25.499 1.00 97.00 200 ALA A C 1
ATOM 1461 O O . ALA A 1 200 ? -7.831 2.296 25.086 1.00 97.00 200 ALA A O 1
ATOM 1462 N N . GLY A 1 201 ? -10.080 2.159 24.975 1.00 95.38 201 GLY A N 1
ATOM 1463 C CA . GLY A 1 201 ? -10.243 2.989 23.779 1.00 95.38 201 GLY A CA 1
ATOM 1464 C C . GLY A 1 201 ? -10.089 2.196 22.476 1.00 95.38 201 GLY A C 1
ATOM 1465 O O . GLY A 1 201 ? -10.485 1.029 22.391 1.00 95.38 201 GLY A O 1
ATOM 1466 N N . GLY A 1 202 ? -9.493 2.824 21.466 1.00 96.06 202 GLY A N 1
ATOM 1467 C CA . GLY A 1 202 ? -9.203 2.219 20.166 1.00 96.06 202 GLY A CA 1
ATOM 1468 C C . GLY A 1 202 ? -8.013 2.901 19.501 1.00 96.06 202 GLY A C 1
ATOM 1469 O O . GLY A 1 202 ? -7.720 4.059 19.804 1.00 96.06 202 GLY A O 1
ATOM 1470 N N . ALA A 1 203 ? -7.316 2.179 18.631 1.00 97.25 203 ALA A N 1
ATOM 1471 C CA . ALA A 1 203 ? -6.182 2.715 17.892 1.00 97.25 203 ALA A CA 1
ATOM 1472 C C . ALA A 1 203 ? -6.119 2.183 16.456 1.00 97.25 203 ALA A C 1
ATOM 1474 O O . ALA A 1 203 ? -6.605 1.091 16.163 1.00 97.25 203 ALA A O 1
ATOM 1475 N N . LEU A 1 204 ? -5.440 2.924 15.584 1.00 97.31 204 LEU A N 1
ATOM 1476 C CA . LEU A 1 204 ? -5.009 2.477 14.263 1.00 97.31 204 LEU A CA 1
ATOM 1477 C C . LEU A 1 204 ? -3.501 2.248 14.272 1.00 97.31 204 LEU A C 1
ATOM 1479 O O . LEU A 1 204 ? -2.737 3.177 14.529 1.00 97.31 204 LEU A O 1
ATOM 1483 N N . LEU A 1 205 ? -3.075 1.028 13.949 1.00 97.56 205 LEU A N 1
ATOM 1484 C CA . LEU A 1 205 ? -1.693 0.732 13.588 1.00 97.56 205 LEU A CA 1
ATOM 1485 C C . LEU A 1 205 ? -1.535 0.917 12.079 1.00 97.56 205 LEU A C 1
ATOM 1487 O O . LEU A 1 205 ? -2.166 0.208 11.304 1.00 97.56 205 LEU A O 1
ATOM 1491 N N . VAL A 1 206 ? -0.690 1.849 11.665 1.00 96.69 206 VAL A N 1
ATOM 1492 C CA . VAL A 1 206 ? -0.359 2.107 10.264 1.00 96.69 206 VAL A CA 1
ATOM 1493 C C . VAL A 1 206 ? 1.078 1.688 10.014 1.00 96.69 206 VAL A C 1
ATOM 1495 O O . VAL A 1 206 ? 1.996 2.157 10.693 1.00 96.69 206 VAL A O 1
ATOM 1498 N N . VAL A 1 207 ? 1.267 0.819 9.029 1.00 94.06 207 VAL A N 1
ATOM 1499 C CA . VAL A 1 207 ? 2.584 0.375 8.567 1.00 94.06 207 VAL A CA 1
ATOM 1500 C C . VAL A 1 207 ? 2.661 0.533 7.048 1.00 94.06 207 VAL A C 1
ATOM 1502 O O . VAL A 1 207 ? 1.647 0.345 6.367 1.00 94.06 207 VAL A O 1
ATOM 1505 N N . PRO A 1 208 ? 3.822 0.909 6.492 1.00 88.19 208 PRO A N 1
ATOM 1506 C CA . PRO A 1 208 ? 4.018 0.869 5.056 1.00 88.19 208 PRO A CA 1
ATOM 1507 C C . PRO A 1 208 ? 3.933 -0.587 4.591 1.00 88.19 208 PRO A C 1
ATOM 1509 O O . PRO A 1 208 ? 4.455 -1.493 5.244 1.00 88.19 208 PRO A O 1
ATOM 1512 N N . GLU A 1 209 ? 3.287 -0.812 3.455 1.00 75.44 209 GLU A N 1
ATOM 1513 C CA . GLU A 1 209 ? 3.476 -2.057 2.725 1.00 75.44 209 GLU A CA 1
ATOM 1514 C C . GLU A 1 209 ? 4.780 -1.902 1.961 1.00 75.44 209 GLU A C 1
ATOM 1516 O O . GLU A 1 209 ? 4.874 -1.123 1.011 1.00 75.44 209 GLU A O 1
ATOM 1521 N N . LEU A 1 210 ? 5.818 -2.585 2.447 1.00 61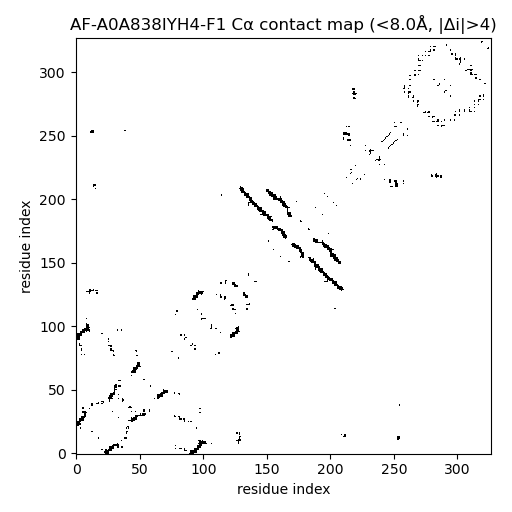.75 210 LEU A N 1
ATOM 1522 C CA . LEU A 1 210 ? 7.115 -2.562 1.794 1.00 61.75 210 LEU A CA 1
ATOM 1523 C C . LEU A 1 210 ? 6.961 -3.075 0.355 1.00 61.75 210 LEU A C 1
ATOM 1525 O O . LEU A 1 210 ? 6.245 -4.056 0.128 1.00 61.75 210 LEU A O 1
ATOM 1529 N N . PRO A 1 211 ? 7.611 -2.423 -0.618 1.00 57.47 211 PRO A N 1
ATOM 1530 C CA . PRO A 1 211 ? 7.567 -2.880 -1.991 1.00 57.47 211 PRO A CA 1
ATOM 1531 C C . PRO A 1 211 ? 8.165 -4.286 -2.138 1.00 57.47 211 PRO A C 1
ATOM 1533 O O . PRO A 1 211 ? 8.982 -4.729 -1.334 1.00 57.47 211 PRO A O 1
ATOM 1536 N N . ASP A 1 212 ? 7.772 -4.972 -3.212 1.00 60.72 212 ASP A N 1
ATOM 1537 C CA . ASP A 1 212 ? 8.104 -6.381 -3.466 1.00 60.72 212 ASP A CA 1
ATOM 1538 C C . ASP A 1 212 ? 9.616 -6.657 -3.572 1.00 60.72 212 ASP A C 1
ATOM 1540 O O . ASP A 1 212 ? 10.056 -7.793 -3.401 1.00 60.72 212 ASP A O 1
ATOM 1544 N N . VAL A 1 213 ? 10.400 -5.621 -3.880 1.00 69.69 213 VAL A N 1
ATOM 1545 C CA . VAL A 1 213 ? 11.858 -5.632 -4.000 1.00 69.69 213 VAL A CA 1
ATOM 1546 C C . VAL A 1 213 ? 12.384 -4.260 -3.581 1.00 69.69 213 VAL A C 1
ATOM 1548 O O . VAL A 1 213 ? 11.845 -3.252 -4.029 1.00 69.69 213 VAL A O 1
ATOM 1551 N N . ASP A 1 214 ? 13.464 -4.218 -2.797 1.00 79.94 214 ASP A N 1
ATOM 1552 C CA . ASP A 1 214 ? 14.294 -3.014 -2.682 1.00 79.94 214 ASP A CA 1
ATOM 1553 C C . ASP A 1 214 ? 15.058 -2.838 -3.999 1.00 79.94 214 ASP A C 1
ATOM 1555 O O . ASP A 1 214 ? 16.077 -3.483 -4.261 1.00 79.94 214 ASP A O 1
ATOM 1559 N N . ALA A 1 215 ? 14.503 -2.027 -4.900 1.00 86.06 215 ALA A N 1
ATOM 1560 C CA . ALA A 1 215 ? 15.083 -1.889 -6.223 1.00 86.06 215 ALA A CA 1
ATOM 1561 C C . ALA A 1 215 ? 16.430 -1.172 -6.196 1.00 86.06 215 ALA A C 1
ATOM 1563 O O . ALA A 1 215 ? 17.235 -1.401 -7.093 1.00 86.06 215 ALA A O 1
ATOM 1564 N N . ALA A 1 216 ? 16.697 -0.324 -5.202 1.00 87.19 216 ALA A N 1
ATOM 1565 C CA . ALA A 1 216 ? 18.009 0.288 -5.071 1.00 87.19 216 ALA A CA 1
ATOM 1566 C C . ALA A 1 216 ? 19.053 -0.757 -4.669 1.00 87.19 216 ALA A C 1
ATOM 1568 O O . ALA A 1 216 ? 20.088 -0.829 -5.330 1.00 87.19 216 ALA A O 1
ATOM 1569 N N . ASP A 1 217 ? 18.750 -1.620 -3.694 1.00 85.69 217 ASP A N 1
ATOM 1570 C CA . ASP A 1 217 ? 19.630 -2.735 -3.314 1.00 85.69 217 ASP A CA 1
ATOM 1571 C C . ASP A 1 217 ? 19.923 -3.639 -4.518 1.00 85.69 217 ASP A C 1
ATOM 1573 O O . ASP A 1 217 ? 21.077 -3.946 -4.817 1.00 85.69 217 ASP A O 1
ATOM 1577 N N . VAL A 1 218 ? 18.910 -3.976 -5.321 1.00 88.44 218 VAL A N 1
ATOM 1578 C CA . VAL A 1 218 ? 19.127 -4.803 -6.517 1.00 88.44 218 VAL A CA 1
ATOM 1579 C C . VAL A 1 218 ? 19.897 -4.051 -7.611 1.00 88.44 218 VAL A C 1
ATOM 1581 O O . VAL A 1 218 ? 20.888 -4.565 -8.142 1.00 88.44 218 VAL A O 1
ATOM 1584 N N . ILE A 1 219 ? 19.465 -2.844 -7.987 1.00 92.81 219 ILE A N 1
ATOM 1585 C CA . ILE A 1 219 ? 20.022 -2.112 -9.135 1.00 92.81 219 ILE A CA 1
ATOM 1586 C C . ILE A 1 219 ? 21.430 -1.606 -8.823 1.00 92.81 219 ILE A C 1
ATOM 1588 O O . ILE A 1 219 ? 22.358 -1.820 -9.607 1.00 92.81 219 ILE A O 1
ATOM 1592 N N . TRP A 1 220 ? 21.630 -0.969 -7.672 1.00 92.56 220 TRP A N 1
ATOM 1593 C CA . TRP A 1 220 ? 22.934 -0.446 -7.269 1.00 92.56 220 TRP A CA 1
ATOM 1594 C C . TRP A 1 220 ? 23.846 -1.554 -6.736 1.00 92.56 220 TRP A C 1
ATOM 1596 O O . TRP A 1 220 ? 25.052 -1.552 -7.030 1.00 92.56 220 TRP A O 1
ATOM 1606 N N . GLY A 1 221 ? 23.285 -2.554 -6.052 1.00 89.69 221 GLY A N 1
ATOM 1607 C CA . GLY A 1 221 ? 24.021 -3.701 -5.530 1.00 89.69 221 GLY A CA 1
ATOM 1608 C C . GLY A 1 221 ? 25.163 -3.271 -4.607 1.00 89.69 221 GLY A C 1
ATOM 1609 O O . GLY A 1 221 ? 25.031 -2.312 -3.851 1.00 89.69 221 GLY A O 1
ATOM 1610 N N . PRO A 1 222 ? 26.358 -3.880 -4.726 1.00 87.88 222 PRO A N 1
ATOM 1611 C CA . PRO A 1 222 ? 27.512 -3.546 -3.883 1.00 87.88 222 PRO A CA 1
ATOM 1612 C C . PRO A 1 222 ? 27.965 -2.076 -3.931 1.00 87.88 222 PRO A C 1
ATOM 1614 O O . PRO A 1 222 ? 28.822 -1.668 -3.149 1.00 87.88 222 PRO A O 1
ATOM 1617 N N . HIS A 1 223 ? 27.465 -1.286 -4.885 1.00 88.25 223 HIS A N 1
ATOM 1618 C CA . HIS A 1 223 ? 27.816 0.122 -5.041 1.00 88.25 223 HIS A CA 1
ATOM 1619 C C . HIS A 1 223 ? 26.822 1.082 -4.385 1.00 88.25 223 HIS A C 1
ATOM 1621 O O . HIS A 1 223 ? 27.115 2.278 -4.361 1.00 88.25 223 HIS A O 1
ATOM 1627 N N . GLU A 1 224 ? 25.708 0.591 -3.837 1.00 86.12 224 GLU A N 1
ATOM 1628 C CA . GLU A 1 224 ? 24.659 1.406 -3.215 1.00 86.12 224 GLU A CA 1
ATOM 1629 C C . GLU A 1 224 ? 25.198 2.458 -2.237 1.00 86.12 224 GLU A C 1
ATOM 1631 O O . GLU A 1 224 ? 24.951 3.639 -2.486 1.00 86.12 224 GLU A O 1
ATOM 1636 N N . PRO A 1 225 ? 26.021 2.121 -1.218 1.00 85.56 225 PRO A N 1
ATOM 1637 C CA . PRO A 1 225 ? 26.487 3.124 -0.260 1.00 85.56 225 PRO A CA 1
ATOM 1638 C C . PRO A 1 225 ? 27.278 4.254 -0.923 1.00 85.56 225 PRO A C 1
ATOM 1640 O O . PRO A 1 225 ? 27.217 5.405 -0.500 1.00 85.56 225 PRO A O 1
ATOM 1643 N N . ARG A 1 226 ? 28.028 3.934 -1.987 1.00 91.50 226 ARG A N 1
ATOM 1644 C CA . ARG A 1 226 ? 28.818 4.918 -2.734 1.00 91.50 226 ARG A CA 1
ATOM 1645 C C . ARG A 1 226 ? 27.932 5.791 -3.622 1.00 91.50 226 ARG A C 1
ATOM 1647 O O . ARG A 1 226 ? 28.219 6.976 -3.760 1.00 91.50 226 ARG A O 1
ATOM 1654 N N . ILE A 1 227 ? 26.914 5.206 -4.254 1.00 89.00 227 ILE A N 1
ATOM 1655 C CA . ILE A 1 227 ? 25.989 5.917 -5.144 1.00 89.00 227 ILE A CA 1
ATOM 1656 C C . ILE A 1 227 ? 25.103 6.861 -4.327 1.00 89.00 227 ILE A C 1
ATOM 1658 O O . ILE A 1 227 ? 25.064 8.048 -4.641 1.00 89.00 227 ILE A O 1
ATOM 1662 N N . ASP A 1 228 ? 24.484 6.379 -3.246 1.00 86.81 228 ASP A N 1
ATOM 1663 C CA . ASP A 1 228 ? 23.639 7.199 -2.367 1.00 86.81 228 ASP A CA 1
ATOM 1664 C C . ASP A 1 228 ? 24.437 8.353 -1.741 1.00 86.81 228 ASP A C 1
ATOM 1666 O O . ASP A 1 228 ? 24.051 9.518 -1.861 1.00 86.81 228 ASP A O 1
ATOM 1670 N N . ALA A 1 229 ? 25.621 8.066 -1.183 1.00 89.06 229 ALA A N 1
ATOM 1671 C CA . ALA A 1 229 ? 26.492 9.107 -0.641 1.00 89.06 229 ALA A CA 1
ATOM 1672 C C . ALA A 1 229 ? 26.937 10.113 -1.716 1.00 89.06 229 ALA A C 1
ATOM 1674 O O . ALA A 1 229 ? 26.991 11.312 -1.449 1.00 89.06 229 ALA A O 1
ATOM 1675 N N . GLY A 1 230 ? 27.240 9.645 -2.931 1.00 92.81 230 GLY A N 1
ATOM 1676 C CA . GLY A 1 230 ? 27.627 10.501 -4.052 1.00 92.81 230 GLY A CA 1
ATOM 1677 C C . GLY A 1 230 ? 26.504 11.438 -4.497 1.00 92.81 230 GLY A C 1
ATOM 1678 O O . GLY A 1 230 ? 26.749 12.626 -4.698 1.00 92.81 230 GLY A O 1
ATOM 1679 N N . LEU A 1 231 ? 25.273 10.930 -4.597 1.00 90.19 231 LEU A N 1
ATOM 1680 C CA . LEU A 1 231 ? 24.094 11.722 -4.947 1.00 90.19 231 LEU A CA 1
ATOM 1681 C C . LEU A 1 231 ? 23.791 12.781 -3.882 1.00 90.19 231 LEU A C 1
ATOM 1683 O O . LEU A 1 231 ? 23.635 13.953 -4.217 1.00 90.19 231 LEU A O 1
ATOM 1687 N N . ARG A 1 232 ? 23.781 12.400 -2.600 1.00 89.62 232 ARG A N 1
ATOM 1688 C CA . ARG A 1 232 ? 23.537 13.343 -1.495 1.00 89.62 232 ARG A CA 1
ATOM 1689 C C . ARG A 1 232 ? 24.644 14.385 -1.350 1.00 89.62 232 ARG A C 1
ATOM 1691 O O . ARG A 1 232 ? 24.364 15.518 -0.970 1.00 89.62 232 ARG A O 1
ATOM 1698 N N . ALA A 1 233 ? 25.893 14.016 -1.642 1.00 94.44 233 ALA A N 1
ATOM 1699 C CA . ALA A 1 233 ? 27.015 14.952 -1.644 1.00 94.44 233 ALA A CA 1
ATOM 1700 C C . ALA A 1 233 ? 26.954 15.942 -2.815 1.00 94.44 233 ALA A C 1
ATOM 1702 O O . ALA A 1 233 ? 27.437 17.065 -2.675 1.00 94.44 233 ALA A O 1
ATOM 1703 N N . LEU A 1 234 ? 26.380 15.535 -3.954 1.00 94.19 234 LEU A N 1
ATOM 1704 C CA . LEU A 1 234 ? 26.148 16.423 -5.090 1.00 94.19 234 LEU A CA 1
ATOM 1705 C C . LEU A 1 234 ? 25.073 17.460 -4.754 1.00 94.19 234 LEU A C 1
ATOM 1707 O O . LEU A 1 234 ? 25.309 18.656 -4.900 1.00 94.19 234 LEU A O 1
ATOM 1711 N N . ASP A 1 235 ? 23.912 16.988 -4.307 1.00 95.88 235 ASP A N 1
ATOM 1712 C CA . ASP A 1 235 ? 22.830 17.813 -3.783 1.00 95.88 235 ASP A CA 1
ATOM 1713 C C . ASP A 1 235 ? 21.890 16.930 -2.933 1.00 95.88 235 ASP A C 1
ATOM 1715 O O . ASP A 1 235 ? 21.356 15.943 -3.449 1.00 95.88 235 ASP A O 1
ATOM 1719 N N . PRO A 1 236 ? 21.662 17.248 -1.645 1.00 85.50 236 PRO A N 1
ATOM 1720 C CA . PRO A 1 236 ? 20.828 16.421 -0.774 1.00 85.50 236 PRO A CA 1
ATOM 1721 C C . PRO A 1 236 ? 19.384 16.271 -1.259 1.00 85.50 236 PRO A C 1
ATOM 1723 O O . PRO A 1 236 ? 18.819 15.186 -1.164 1.00 85.50 236 PRO A O 1
ATOM 1726 N N . VAL A 1 237 ? 18.791 17.333 -1.814 1.00 85.06 237 VAL A N 1
ATOM 1727 C CA . VAL A 1 237 ? 17.402 17.309 -2.294 1.00 85.06 237 VAL A CA 1
ATOM 1728 C C . VAL A 1 237 ? 17.294 16.424 -3.529 1.00 85.06 237 VAL A C 1
ATOM 1730 O O . VAL A 1 237 ? 16.353 15.639 -3.649 1.00 85.06 237 VAL A O 1
ATOM 1733 N N . LEU A 1 238 ? 18.261 16.525 -4.441 1.00 83.88 238 LEU A N 1
ATOM 1734 C CA . LEU A 1 238 ? 18.312 15.673 -5.621 1.00 83.88 238 LEU A CA 1
ATOM 1735 C C . LEU A 1 238 ? 18.561 14.209 -5.247 1.00 83.88 238 LEU A C 1
ATOM 1737 O O . LEU A 1 238 ? 17.902 13.331 -5.800 1.00 83.88 238 LEU A O 1
ATOM 1741 N N . GLY A 1 239 ? 19.469 13.943 -4.306 1.00 86.25 239 GLY A N 1
ATOM 1742 C CA . GLY A 1 239 ? 19.737 12.591 -3.821 1.00 86.25 239 GLY A CA 1
ATOM 1743 C C . GLY A 1 239 ? 18.502 11.943 -3.203 1.00 86.25 239 GLY A C 1
ATOM 1744 O O . GLY A 1 239 ? 18.133 10.837 -3.600 1.00 86.25 239 GLY A O 1
ATOM 1745 N N . ASP A 1 240 ? 17.804 12.670 -2.329 1.00 76.00 240 ASP A N 1
ATOM 1746 C CA . ASP A 1 240 ? 16.552 12.209 -1.728 1.00 76.00 240 ASP A CA 1
ATOM 1747 C C . ASP A 1 240 ? 15.463 11.985 -2.789 1.00 76.00 240 ASP A C 1
ATOM 1749 O O . ASP A 1 240 ? 14.728 10.998 -2.726 1.00 76.00 240 ASP A O 1
ATOM 1753 N N . LEU A 1 241 ? 15.361 12.866 -3.792 1.00 76.00 241 LEU A N 1
ATOM 1754 C CA . LEU A 1 241 ? 14.388 12.719 -4.874 1.00 76.00 241 LEU A CA 1
ATOM 1755 C C . LEU A 1 241 ? 14.666 11.473 -5.719 1.00 76.00 241 LEU A C 1
ATOM 1757 O O . LEU A 1 241 ? 13.735 10.722 -6.008 1.00 76.00 241 LEU A O 1
ATOM 1761 N N . VAL A 1 242 ? 15.923 11.242 -6.107 1.00 87.38 242 VAL A N 1
ATOM 1762 C CA . VAL A 1 242 ? 16.311 10.062 -6.888 1.00 87.38 242 VAL A CA 1
ATOM 1763 C C . VAL A 1 242 ? 16.039 8.795 -6.088 1.00 87.38 242 VAL A C 1
ATOM 1765 O O . VAL A 1 242 ? 15.365 7.905 -6.601 1.00 87.38 242 VAL A O 1
ATOM 1768 N N . ARG A 1 243 ? 16.500 8.720 -4.832 1.00 84.44 243 ARG A N 1
ATOM 1769 C CA . ARG A 1 243 ? 16.300 7.532 -3.995 1.00 84.44 243 ARG A CA 1
ATOM 1770 C C . ARG A 1 243 ? 14.814 7.231 -3.807 1.00 84.44 243 ARG A C 1
ATOM 1772 O O . ARG A 1 243 ? 14.359 6.157 -4.191 1.00 84.44 243 ARG A O 1
ATOM 1779 N N . ARG A 1 244 ? 14.057 8.208 -3.305 1.00 78.62 244 ARG A N 1
ATOM 1780 C CA . ARG A 1 244 ? 12.648 8.018 -2.957 1.00 78.62 244 ARG A CA 1
ATOM 1781 C C . ARG A 1 244 ? 11.781 7.770 -4.189 1.00 78.62 244 ARG A C 1
ATOM 1783 O O . ARG A 1 244 ? 11.049 6.793 -4.245 1.00 78.62 244 ARG A O 1
ATOM 1790 N N . VAL A 1 245 ? 11.850 8.649 -5.189 1.00 75.56 245 VAL A N 1
ATOM 1791 C CA . VAL A 1 245 ? 10.896 8.602 -6.309 1.00 75.56 245 VAL A CA 1
ATOM 1792 C C . VAL A 1 245 ? 11.299 7.559 -7.339 1.00 75.56 245 VAL A C 1
ATOM 1794 O O . VAL A 1 245 ? 10.458 6.774 -7.772 1.00 75.56 245 VAL A O 1
ATOM 1797 N N . ALA A 1 246 ? 12.567 7.528 -7.757 1.00 85.00 246 ALA A N 1
ATOM 1798 C CA . ALA A 1 246 ? 12.967 6.567 -8.777 1.00 85.00 246 ALA A CA 1
ATOM 1799 C C . ALA A 1 246 ? 12.989 5.157 -8.185 1.00 85.00 246 ALA A C 1
ATOM 1801 O O . ALA A 1 246 ? 12.301 4.275 -8.694 1.00 85.00 246 ALA A O 1
ATOM 1802 N N . TYR A 1 247 ? 13.732 4.946 -7.099 1.00 86.75 247 TYR A N 1
ATOM 1803 C CA . TYR A 1 247 ? 13.981 3.596 -6.611 1.00 86.75 247 TYR A CA 1
ATOM 1804 C C . TYR A 1 247 ? 12.886 3.102 -5.669 1.00 86.75 247 TYR A C 1
ATOM 1806 O O . TYR A 1 247 ? 12.238 2.112 -6.006 1.00 86.75 247 TYR A O 1
ATOM 1814 N N . ASP A 1 248 ? 12.618 3.789 -4.557 1.00 74.12 248 ASP A N 1
ATOM 1815 C CA . ASP A 1 248 ? 11.688 3.292 -3.527 1.00 74.12 248 ASP A CA 1
ATOM 1816 C C . ASP A 1 248 ? 10.218 3.280 -3.998 1.00 74.12 248 ASP A C 1
ATOM 1818 O O . ASP A 1 248 ? 9.440 2.417 -3.595 1.00 74.12 248 ASP A O 1
ATOM 1822 N N . GLU A 1 249 ? 9.828 4.193 -4.893 1.00 70.81 249 GLU A N 1
ATOM 1823 C CA . GLU A 1 249 ? 8.471 4.255 -5.446 1.00 70.81 249 GLU A CA 1
ATOM 1824 C C . GLU A 1 249 ? 8.367 3.545 -6.812 1.00 70.81 249 GLU A C 1
ATOM 1826 O O . GLU A 1 249 ? 7.683 2.523 -6.932 1.00 70.81 249 GLU A O 1
ATOM 1831 N N . VAL A 1 250 ? 9.031 4.049 -7.861 1.00 81.12 250 VAL A N 1
ATOM 1832 C CA . VAL A 1 250 ? 8.775 3.623 -9.256 1.00 81.12 250 VAL A CA 1
ATOM 1833 C C . VAL A 1 250 ? 9.384 2.258 -9.602 1.00 81.12 250 VAL A C 1
ATOM 1835 O O . VAL A 1 250 ? 8.712 1.413 -10.205 1.00 81.12 250 VAL A O 1
ATOM 1838 N N . PHE A 1 251 ? 10.646 2.010 -9.247 1.00 86.19 251 PHE A N 1
ATOM 1839 C CA . PHE A 1 251 ? 11.301 0.728 -9.528 1.00 86.19 251 PHE A CA 1
ATOM 1840 C C . PHE A 1 251 ? 10.948 -0.360 -8.516 1.00 86.19 251 PHE A C 1
ATOM 1842 O O . PHE A 1 251 ? 11.006 -1.538 -8.864 1.00 86.19 251 PHE A O 1
ATOM 1849 N N . SER A 1 252 ? 10.518 -0.002 -7.308 1.00 78.12 252 SER A N 1
ATOM 1850 C CA . SER A 1 252 ? 10.181 -0.990 -6.279 1.00 78.12 252 SER A CA 1
ATOM 1851 C C . SER A 1 252 ? 8.701 -1.411 -6.325 1.00 78.12 252 SER A C 1
ATOM 1853 O O . SER A 1 252 ? 8.378 -2.546 -5.990 1.00 78.12 252 SER A O 1
ATOM 1855 N N . SER A 1 253 ? 7.789 -0.595 -6.883 1.00 69.00 253 SER A N 1
ATOM 1856 C CA . SER A 1 253 ? 6.342 -0.908 -6.932 1.00 69.00 253 SER A CA 1
ATOM 1857 C C . SER A 1 253 ? 5.712 -0.854 -8.335 1.00 69.00 253 SER A C 1
ATOM 1859 O O . SER A 1 253 ? 6.069 -0.022 -9.165 1.00 69.00 253 SER A O 1
ATOM 1861 N N . GLY A 1 254 ? 4.765 -1.747 -8.641 1.00 68.12 254 GLY A N 1
ATOM 1862 C CA . GLY A 1 254 ? 4.031 -1.703 -9.909 1.00 68.12 254 GLY A CA 1
ATOM 1863 C C . GLY A 1 254 ? 3.550 -3.061 -10.409 1.00 68.12 254 GLY A C 1
ATOM 1864 O O . GLY A 1 254 ? 3.696 -4.082 -9.751 1.00 68.12 254 GLY A O 1
ATOM 1865 N N . THR A 1 255 ? 2.949 -3.072 -11.601 1.00 64.62 255 THR A N 1
ATOM 1866 C CA . THR A 1 255 ? 2.435 -4.304 -12.227 1.00 64.62 255 THR A CA 1
ATOM 1867 C C . THR A 1 255 ? 3.481 -5.051 -13.055 1.00 64.62 255 THR A C 1
ATOM 1869 O O . THR A 1 255 ? 3.230 -6.178 -13.469 1.00 64.62 255 THR A O 1
ATOM 1872 N N . LEU A 1 256 ? 4.603 -4.400 -13.365 1.00 77.44 256 LEU A N 1
ATOM 1873 C CA . LEU A 1 256 ? 5.733 -4.990 -14.076 1.00 77.44 256 LEU A CA 1
ATOM 1874 C C . LEU A 1 256 ? 6.769 -5.447 -13.049 1.00 77.44 256 LEU A C 1
ATOM 1876 O O . LEU A 1 256 ? 7.047 -4.719 -12.096 1.00 77.44 256 LEU A O 1
ATOM 1880 N N . ASP A 1 257 ? 7.362 -6.621 -13.256 1.00 79.19 257 ASP A N 1
ATOM 1881 C CA . ASP A 1 257 ? 8.485 -7.063 -12.430 1.00 79.19 257 ASP A CA 1
ATOM 1882 C C . ASP A 1 257 ? 9.693 -6.111 -12.577 1.00 79.19 257 ASP A C 1
ATOM 1884 O O . ASP A 1 257 ? 9.765 -5.284 -13.497 1.00 79.19 257 ASP A O 1
ATOM 1888 N N . LEU A 1 258 ? 10.630 -6.161 -11.622 1.00 87.44 258 LEU A N 1
ATOM 1889 C CA . LEU A 1 258 ? 11.806 -5.284 -11.650 1.00 87.44 258 LEU A CA 1
ATOM 1890 C C . LEU A 1 258 ? 12.625 -5.490 -12.934 1.00 87.44 258 LEU A C 1
ATOM 1892 O O . LEU A 1 258 ? 13.056 -4.523 -13.556 1.00 87.44 258 LEU A O 1
ATOM 1896 N N . ARG A 1 259 ? 12.760 -6.743 -13.379 1.00 92.75 259 ARG A N 1
ATOM 1897 C CA . ARG A 1 259 ? 13.452 -7.117 -14.616 1.00 92.75 259 ARG A CA 1
ATOM 1898 C C . ARG A 1 259 ? 12.916 -6.369 -15.836 1.00 92.75 259 ARG A C 1
ATOM 1900 O O . ARG A 1 259 ? 13.683 -5.799 -16.606 1.00 92.75 259 ARG A O 1
ATOM 1907 N N . THR A 1 260 ? 11.600 -6.355 -16.017 1.00 92.56 260 THR A N 1
ATOM 1908 C CA . THR A 1 260 ? 10.942 -5.682 -17.141 1.00 92.56 260 THR A CA 1
ATOM 1909 C C . THR A 1 260 ? 11.107 -4.171 -17.039 1.00 92.56 260 THR A C 1
ATOM 1911 O O . THR A 1 260 ? 11.345 -3.514 -18.052 1.00 92.56 260 THR A O 1
ATOM 1914 N N . ARG A 1 261 ? 11.027 -3.606 -15.828 1.00 93.12 261 ARG A N 1
ATOM 1915 C CA . ARG A 1 261 ? 11.263 -2.173 -15.601 1.00 93.12 261 ARG A CA 1
ATOM 1916 C C . ARG A 1 261 ? 12.694 -1.766 -15.943 1.00 93.12 261 ARG A C 1
ATOM 1918 O O . ARG A 1 261 ? 12.871 -0.770 -16.637 1.00 93.12 261 ARG A O 1
ATOM 1925 N N . GLU A 1 262 ? 13.683 -2.569 -15.564 1.00 96.06 262 GLU A N 1
ATOM 1926 C CA . GLU A 1 262 ? 15.082 -2.364 -15.949 1.00 96.06 262 GLU A CA 1
ATOM 1927 C C . GLU A 1 262 ? 15.271 -2.412 -17.472 1.00 96.06 262 GLU A C 1
ATOM 1929 O O . GLU A 1 262 ? 15.902 -1.525 -18.044 1.00 96.06 262 GLU A O 1
ATOM 1934 N N . LEU A 1 263 ? 14.666 -3.381 -18.172 1.00 97.25 263 LEU A N 1
ATOM 1935 C CA . LEU A 1 263 ? 14.724 -3.433 -19.640 1.00 97.25 263 LEU A CA 1
ATOM 1936 C C . LEU A 1 263 ? 14.102 -2.178 -20.285 1.00 97.25 263 LEU A C 1
ATOM 1938 O O . LEU A 1 263 ? 14.669 -1.609 -21.217 1.00 97.25 263 LEU A O 1
ATOM 1942 N N . LEU A 1 264 ? 12.967 -1.693 -19.779 1.00 95.88 264 LEU A N 1
ATOM 1943 C CA . LEU A 1 264 ? 12.361 -0.449 -20.270 1.00 95.88 264 LEU A CA 1
ATOM 1944 C C . LEU A 1 264 ? 13.255 0.769 -19.997 1.00 95.88 264 LEU A C 1
ATOM 1946 O O . LEU A 1 264 ? 13.458 1.595 -20.890 1.00 95.88 264 LEU A O 1
ATOM 1950 N N . ALA A 1 265 ? 13.833 0.858 -18.798 1.00 95.81 265 ALA A N 1
ATOM 1951 C CA . ALA A 1 265 ? 14.769 1.914 -18.433 1.00 95.81 265 ALA A CA 1
ATOM 1952 C C . ALA A 1 265 ? 15.979 1.928 -19.374 1.00 95.81 265 ALA A C 1
ATOM 1954 O O . ALA A 1 265 ? 16.319 2.975 -19.921 1.00 95.81 265 ALA A O 1
ATOM 1955 N N . LEU A 1 266 ? 16.559 0.761 -19.664 1.00 97.81 266 LEU A N 1
ATOM 1956 C CA . LEU A 1 266 ? 17.648 0.615 -20.627 1.00 97.81 266 LEU A CA 1
ATOM 1957 C C . LEU A 1 266 ? 17.258 1.121 -22.018 1.00 97.81 266 LEU A C 1
ATOM 1959 O O . LEU A 1 266 ? 17.997 1.910 -22.604 1.00 97.81 266 LEU A O 1
ATOM 1963 N N . ALA A 1 267 ? 16.089 0.740 -22.542 1.00 96.44 267 ALA A N 1
ATOM 1964 C CA . ALA A 1 267 ? 15.625 1.226 -23.844 1.00 96.44 267 ALA A CA 1
ATOM 1965 C C . ALA A 1 267 ? 15.525 2.766 -23.888 1.00 96.44 267 ALA A C 1
ATOM 1967 O O . ALA A 1 267 ? 15.913 3.398 -24.880 1.00 96.44 267 ALA A O 1
ATOM 1968 N N . HIS A 1 268 ? 15.073 3.391 -22.798 1.00 96.44 268 HIS A N 1
ATOM 1969 C CA . HIS A 1 268 ? 15.017 4.847 -22.677 1.00 96.44 268 HIS A CA 1
ATOM 1970 C C . HIS A 1 268 ? 16.400 5.491 -22.522 1.00 96.44 268 HIS A C 1
ATOM 1972 O O . HIS A 1 268 ? 16.678 6.481 -23.195 1.00 96.44 268 HIS A O 1
ATOM 1978 N N . LEU A 1 269 ? 17.303 4.922 -21.726 1.00 96.88 269 LEU A N 1
ATOM 1979 C CA . LEU A 1 269 ? 18.667 5.436 -21.551 1.00 96.88 269 LEU A CA 1
ATOM 1980 C C . LEU A 1 269 ? 19.469 5.388 -22.855 1.00 96.88 269 LEU A C 1
ATOM 1982 O O . LEU A 1 269 ? 20.154 6.356 -23.195 1.00 96.88 269 LEU A O 1
ATOM 1986 N N . VAL A 1 270 ? 19.303 4.322 -23.645 1.00 96.69 270 VAL A N 1
ATOM 1987 C CA . VAL A 1 270 ? 19.849 4.228 -25.009 1.00 96.69 270 VAL A CA 1
ATOM 1988 C C . VAL A 1 270 ? 19.269 5.325 -25.906 1.00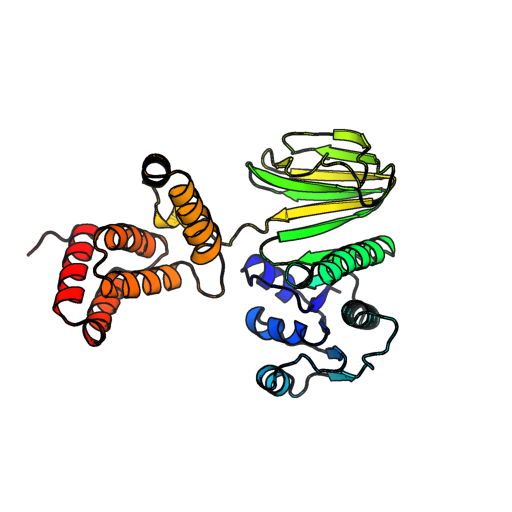 96.69 270 VAL A C 1
ATOM 1990 O O . VAL A 1 270 ? 19.992 5.947 -26.687 1.00 96.69 270 VAL A O 1
ATOM 1993 N N . SER A 1 271 ? 17.972 5.614 -25.772 1.00 95.44 271 SER A N 1
ATOM 1994 C CA . SER A 1 271 ? 17.303 6.692 -26.512 1.00 95.44 271 SER A CA 1
ATOM 1995 C C . SER A 1 271 ? 17.779 8.088 -26.107 1.00 95.44 271 SER A C 1
ATOM 1997 O O . SER A 1 271 ? 17.762 9.000 -26.932 1.00 95.44 271 SER A O 1
ATOM 1999 N N . LEU A 1 272 ? 18.217 8.273 -24.864 1.00 95.62 272 LEU A N 1
ATOM 2000 C CA . LEU A 1 272 ? 18.738 9.544 -24.362 1.00 95.62 272 LEU A CA 1
ATOM 2001 C C . LEU A 1 272 ? 20.242 9.714 -24.630 1.00 95.62 272 LEU A C 1
ATOM 2003 O O . LEU A 1 272 ? 20.718 10.844 -24.686 1.00 95.62 272 LEU A O 1
ATOM 2007 N N . GLY A 1 273 ? 20.980 8.620 -24.852 1.00 92.19 273 GLY A N 1
ATOM 2008 C CA . GLY A 1 273 ? 22.446 8.639 -24.926 1.00 92.19 273 GLY A CA 1
ATOM 2009 C C . GLY A 1 273 ? 23.097 8.868 -23.558 1.00 92.19 273 GLY A C 1
ATOM 2010 O O . GLY A 1 273 ? 24.125 9.533 -23.461 1.00 92.19 273 GLY A O 1
ATOM 2011 N N . ALA A 1 274 ? 22.454 8.386 -22.492 1.00 92.31 274 ALA A N 1
ATOM 2012 C CA . ALA A 1 274 ? 22.868 8.600 -21.109 1.00 92.31 274 ALA A CA 1
ATOM 2013 C C . ALA A 1 274 ? 23.810 7.478 -20.632 1.00 92.31 274 ALA A C 1
ATOM 2015 O O . ALA A 1 274 ? 23.450 6.662 -19.785 1.00 92.31 274 ALA A O 1
ATOM 2016 N N . ASP A 1 275 ? 25.021 7.427 -21.190 1.00 85.75 275 ASP A N 1
ATOM 2017 C CA . ASP A 1 275 ? 25.957 6.302 -21.015 1.00 85.75 275 ASP A CA 1
ATOM 2018 C C . ASP A 1 275 ? 26.367 6.043 -19.551 1.00 85.75 275 ASP A C 1
ATOM 2020 O O . ASP A 1 275 ? 26.626 4.897 -19.173 1.00 85.75 275 ASP A O 1
ATOM 2024 N N . GLY A 1 276 ? 26.415 7.093 -18.721 1.00 82.62 276 GLY A N 1
ATOM 2025 C CA . GLY A 1 276 ? 26.741 6.987 -17.293 1.00 82.62 276 GLY A CA 1
ATOM 2026 C C . GLY A 1 276 ? 25.719 6.150 -16.522 1.00 82.62 276 GLY A C 1
ATOM 2027 O O . GLY A 1 276 ? 26.090 5.188 -15.852 1.00 82.62 276 GLY A O 1
ATOM 2028 N N . GLU A 1 277 ? 24.435 6.462 -16.697 1.00 91.69 277 GLU A N 1
ATOM 2029 C CA . GLU A 1 277 ? 23.325 5.728 -16.075 1.00 91.69 277 GLU A CA 1
ATOM 2030 C C . GLU A 1 277 ? 23.090 4.371 -16.744 1.00 91.69 277 GLU A C 1
ATOM 2032 O O . GLU A 1 277 ? 22.750 3.393 -16.078 1.00 91.69 277 GLU A O 1
ATOM 2037 N N . LEU A 1 278 ? 23.337 4.277 -18.058 1.00 95.75 278 LEU A N 1
ATOM 2038 C CA . LEU A 1 278 ? 23.197 3.031 -18.809 1.00 95.75 278 LEU A CA 1
ATOM 2039 C C . LEU A 1 278 ? 24.013 1.901 -18.172 1.00 95.75 278 LEU A C 1
ATOM 2041 O O . LEU A 1 278 ? 23.522 0.783 -18.049 1.00 95.75 278 LEU A O 1
ATOM 2045 N N . ARG A 1 279 ? 25.243 2.182 -17.726 1.00 95.12 279 ARG A N 1
ATOM 2046 C CA . ARG A 1 279 ? 26.091 1.179 -17.067 1.00 95.12 279 ARG A CA 1
ATOM 2047 C C . ARG A 1 279 ? 25.471 0.657 -15.768 1.00 95.12 279 ARG A C 1
ATOM 2049 O O . ARG A 1 279 ? 25.493 -0.553 -15.544 1.00 95.12 279 ARG A O 1
ATOM 2056 N N . THR A 1 280 ? 24.928 1.542 -14.933 1.00 94.00 280 THR A N 1
ATOM 2057 C CA . THR A 1 280 ? 24.280 1.172 -13.664 1.00 94.00 280 THR A CA 1
ATOM 2058 C C . THR A 1 280 ? 23.097 0.240 -13.916 1.00 94.00 280 THR A C 1
ATOM 2060 O O . THR A 1 280 ? 23.056 -0.855 -13.357 1.00 94.00 280 THR A O 1
ATOM 2063 N N . HIS A 1 281 ? 22.206 0.604 -14.839 1.00 96.44 281 HIS A N 1
ATOM 2064 C CA . HIS A 1 281 ? 21.027 -0.202 -15.170 1.00 96.44 281 HIS A CA 1
ATOM 2065 C C . HIS A 1 281 ? 21.349 -1.481 -15.959 1.00 96.44 281 HIS A C 1
ATOM 2067 O O . HIS A 1 281 ? 20.587 -2.438 -15.928 1.00 96.44 281 HIS A O 1
ATOM 2073 N N . LEU A 1 282 ? 22.490 -1.575 -16.651 1.00 97.06 282 LEU A N 1
ATOM 2074 C CA . LEU A 1 282 ? 22.912 -2.845 -17.257 1.00 97.06 282 LEU A CA 1
ATOM 2075 C C . LEU A 1 282 ? 23.294 -3.868 -16.179 1.00 97.06 282 LEU A C 1
ATOM 2077 O O . LEU A 1 282 ? 22.911 -5.034 -16.273 1.00 97.06 282 LEU A O 1
ATOM 2081 N N . HIS A 1 283 ? 24.008 -3.437 -15.134 1.00 94.88 283 HIS A N 1
ATOM 2082 C CA . HIS A 1 283 ? 24.264 -4.286 -13.968 1.00 94.88 283 HIS A CA 1
ATOM 2083 C C . HIS A 1 283 ? 22.977 -4.595 -13.195 1.00 94.88 283 HIS A C 1
ATOM 2085 O O . HIS A 1 283 ? 22.781 -5.743 -12.794 1.00 94.88 283 HIS A O 1
ATOM 2091 N N . GLY A 1 284 ? 22.105 -3.598 -13.015 1.00 94.81 284 GLY A N 1
ATOM 2092 C CA . GLY A 1 284 ? 20.811 -3.763 -12.358 1.00 94.81 284 GLY A CA 1
ATOM 2093 C C . GLY A 1 284 ? 19.909 -4.766 -13.072 1.00 94.81 284 GLY A C 1
ATOM 2094 O O . GLY A 1 284 ? 19.441 -5.710 -12.442 1.00 94.81 284 GLY A O 1
ATOM 2095 N N . ALA A 1 285 ? 19.771 -4.664 -14.396 1.00 96.94 285 ALA A N 1
ATOM 2096 C CA . ALA A 1 285 ? 19.006 -5.605 -15.209 1.00 96.94 285 ALA A CA 1
ATOM 2097 C C . ALA A 1 285 ? 19.500 -7.050 -15.060 1.00 96.94 285 ALA A C 1
ATOM 2099 O O . ALA A 1 285 ? 18.687 -7.958 -14.899 1.00 96.94 285 ALA A O 1
ATOM 2100 N N . LEU A 1 286 ? 20.821 -7.273 -15.079 1.00 96.25 286 LEU A N 1
ATOM 2101 C CA . LEU A 1 286 ? 21.407 -8.605 -14.880 1.00 96.25 286 LEU A CA 1
ATOM 2102 C C . LEU A 1 286 ? 21.078 -9.162 -13.486 1.00 96.25 286 LEU A C 1
ATOM 2104 O O . LEU A 1 286 ? 20.680 -10.319 -13.369 1.00 96.25 286 LEU A O 1
ATOM 2108 N N . ARG A 1 287 ? 21.187 -8.343 -12.431 1.00 94.19 287 ARG A N 1
ATOM 2109 C CA . ARG A 1 287 ? 20.825 -8.743 -11.055 1.00 94.19 287 ARG A CA 1
ATOM 2110 C C . ARG A 1 287 ? 19.327 -8.991 -10.894 1.00 94.19 287 ARG A C 1
ATOM 2112 O O . ARG A 1 287 ? 18.940 -9.908 -10.181 1.00 94.19 287 ARG A O 1
ATOM 2119 N N . ALA A 1 288 ? 18.501 -8.230 -11.607 1.00 92.12 288 ALA A N 1
ATOM 2120 C CA . ALA A 1 288 ? 17.059 -8.427 -11.681 1.00 92.12 288 ALA A CA 1
ATOM 2121 C C . ALA A 1 288 ? 16.655 -9.649 -12.537 1.00 92.12 288 ALA A C 1
ATOM 2123 O O . ALA A 1 288 ? 15.470 -9.964 -12.623 1.00 92.12 288 ALA A O 1
ATOM 2124 N N . GLY A 1 289 ? 17.607 -10.354 -13.163 1.00 93.75 289 GLY A N 1
ATOM 2125 C CA . GLY A 1 289 ? 17.377 -11.612 -13.881 1.00 93.75 289 GLY A CA 1
ATOM 2126 C C . GLY A 1 289 ? 17.271 -11.497 -15.405 1.00 93.75 289 GLY A C 1
ATOM 2127 O O . GLY A 1 289 ? 16.810 -12.435 -16.055 1.00 93.75 289 GLY A O 1
ATOM 2128 N N . ALA A 1 290 ? 17.652 -10.369 -16.010 1.00 97.12 290 ALA A N 1
ATOM 2129 C CA . ALA A 1 290 ? 17.838 -10.294 -17.460 1.00 97.12 290 ALA A CA 1
ATOM 2130 C C . ALA A 1 290 ? 19.069 -11.103 -17.894 1.00 97.12 290 ALA A C 1
ATOM 2132 O O . ALA A 1 290 ? 20.069 -11.177 -17.180 1.00 97.12 290 ALA A O 1
ATOM 2133 N N . THR A 1 291 ? 19.015 -11.685 -19.090 1.00 97.06 291 THR A N 1
ATOM 2134 C CA . THR A 1 291 ? 20.149 -12.420 -19.672 1.00 97.06 291 THR A CA 1
ATOM 2135 C C . THR A 1 291 ? 20.985 -11.531 -20.600 1.00 97.06 291 THR A C 1
ATOM 2137 O O . THR A 1 291 ? 20.449 -10.596 -21.204 1.00 97.06 291 THR A O 1
ATOM 2140 N N . PRO A 1 292 ? 22.288 -11.815 -20.792 1.00 97.00 292 PRO A N 1
ATOM 2141 C CA . PRO A 1 292 ? 23.102 -11.124 -21.794 1.00 97.00 292 PRO A CA 1
ATOM 2142 C C . PRO A 1 292 ? 22.479 -11.143 -23.199 1.00 97.00 292 PRO A C 1
ATOM 2144 O O . PRO A 1 292 ? 22.554 -10.155 -23.928 1.00 97.00 292 PRO A O 1
ATOM 2147 N N . GLU A 1 293 ? 21.832 -12.243 -23.582 1.00 97.06 293 GLU A N 1
ATOM 2148 C CA . GLU A 1 293 ? 21.140 -12.408 -24.862 1.00 97.06 293 GLU A CA 1
ATOM 2149 C C . GLU A 1 293 ? 19.968 -11.432 -25.003 1.00 97.06 293 GLU A C 1
ATOM 2151 O O . GLU A 1 293 ? 19.811 -10.798 -26.048 1.00 97.06 293 GLU A O 1
ATOM 2156 N N . GLU A 1 294 ? 19.182 -11.251 -23.943 1.00 97.69 294 GLU A N 1
ATOM 2157 C CA . GLU A 1 294 ? 18.076 -10.291 -23.921 1.00 97.69 294 GLU A CA 1
ATOM 2158 C C . GLU A 1 294 ? 18.568 -8.855 -24.013 1.00 97.69 294 GLU A C 1
ATOM 2160 O O . GLU A 1 294 ? 17.993 -8.066 -24.763 1.00 97.69 294 GLU A O 1
ATOM 2165 N N . LEU A 1 295 ? 19.667 -8.523 -23.331 1.00 98.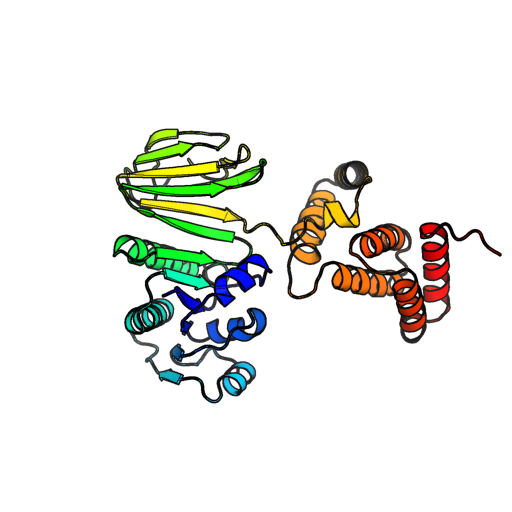06 295 LEU A N 1
ATOM 2166 C CA . LEU A 1 295 ? 20.282 -7.201 -23.430 1.00 98.06 295 LEU A CA 1
ATOM 2167 C C . LEU A 1 295 ? 20.789 -6.933 -24.853 1.00 98.06 295 LEU A C 1
ATOM 2169 O O . LEU A 1 295 ? 20.513 -5.875 -25.417 1.00 98.06 295 LEU A O 1
ATOM 2173 N N . ARG A 1 296 ? 21.458 -7.903 -25.491 1.00 97.38 296 ARG A N 1
ATOM 2174 C CA . ARG A 1 296 ? 21.881 -7.789 -26.900 1.00 97.38 296 ARG A CA 1
ATOM 2175 C C . ARG A 1 296 ? 20.678 -7.622 -27.837 1.00 97.38 296 ARG A C 1
ATOM 2177 O O . ARG A 1 296 ? 20.711 -6.764 -28.720 1.00 97.38 296 ARG A O 1
ATOM 2184 N N . SER A 1 297 ? 19.609 -8.394 -27.626 1.00 97.75 297 SER A N 1
ATOM 2185 C CA . SER A 1 297 ? 18.371 -8.299 -28.409 1.00 97.75 297 SER A CA 1
ATOM 2186 C C . SER A 1 297 ? 17.683 -6.943 -28.235 1.00 97.75 297 SER A C 1
ATOM 2188 O O . SER A 1 297 ? 17.225 -6.356 -29.216 1.00 97.75 297 SER A O 1
ATOM 2190 N N . LEU A 1 298 ? 17.648 -6.410 -27.012 1.00 97.81 298 LEU A N 1
ATOM 2191 C CA . LEU A 1 298 ? 17.112 -5.084 -26.716 1.00 97.81 298 LEU A CA 1
ATOM 2192 C C . LEU A 1 298 ? 17.863 -4.002 -27.490 1.00 97.81 298 LEU A C 1
ATOM 2194 O O . LEU A 1 298 ? 17.229 -3.165 -28.129 1.00 97.81 298 LEU A O 1
ATOM 2198 N N . LEU A 1 299 ? 19.200 -4.031 -27.484 1.00 97.06 299 LEU A N 1
ATOM 2199 C CA . LEU A 1 299 ? 20.013 -3.047 -28.204 1.00 97.06 299 LEU A CA 1
ATOM 2200 C C . LEU A 1 299 ? 19.816 -3.134 -29.722 1.00 97.06 299 LEU A C 1
ATOM 2202 O O . LEU A 1 299 ? 19.687 -2.104 -30.387 1.00 97.06 299 LEU A O 1
ATOM 2206 N N . ALA A 1 300 ? 19.741 -4.351 -30.267 1.00 96.62 300 ALA A N 1
ATOM 2207 C CA . ALA A 1 300 ? 19.439 -4.566 -31.679 1.00 96.62 300 ALA A CA 1
ATOM 2208 C C . ALA A 1 300 ? 18.048 -4.024 -32.052 1.00 96.62 300 ALA A C 1
ATOM 2210 O O . ALA A 1 300 ? 17.896 -3.370 -33.082 1.00 96.62 300 ALA A O 1
ATOM 2211 N N . HIS A 1 301 ? 17.043 -4.234 -31.196 1.00 97.06 301 HIS A N 1
ATOM 2212 C CA . HIS A 1 301 ? 15.697 -3.705 -31.402 1.00 97.06 301 HIS A CA 1
ATOM 2213 C C . HIS A 1 301 ? 15.662 -2.172 -31.296 1.00 97.06 301 HIS A C 1
ATOM 2215 O O . HIS A 1 301 ? 15.077 -1.506 -32.148 1.00 97.06 301 HIS A O 1
ATOM 2221 N N . ALA A 1 302 ? 16.346 -1.596 -30.302 1.00 95.38 302 ALA A N 1
ATOM 2222 C CA . ALA A 1 302 ? 16.430 -0.152 -30.096 1.00 95.38 302 ALA A CA 1
ATOM 2223 C C . ALA A 1 302 ? 17.044 0.576 -31.304 1.00 95.38 302 ALA A C 1
ATOM 2225 O O . ALA A 1 302 ? 16.590 1.669 -31.651 1.00 95.38 302 ALA A O 1
ATOM 2226 N N . ALA A 1 303 ? 18.012 -0.042 -31.997 1.00 96.31 303 ALA A N 1
ATOM 2227 C CA . ALA A 1 303 ? 18.643 0.513 -33.200 1.00 96.31 303 ALA A CA 1
ATOM 2228 C C . ALA A 1 303 ? 17.630 0.931 -34.279 1.00 96.31 303 ALA A C 1
ATOM 2230 O O . ALA A 1 303 ? 17.877 1.893 -35.007 1.00 96.31 303 ALA A O 1
ATOM 2231 N N . MET A 1 304 ? 16.481 0.252 -34.348 1.00 96.94 304 MET A N 1
ATOM 2232 C CA . MET A 1 304 ? 15.432 0.542 -35.327 1.00 96.94 304 MET A CA 1
ATOM 2233 C C . MET A 1 304 ? 14.683 1.847 -35.047 1.00 96.94 304 MET A C 1
ATOM 2235 O O . MET A 1 304 ? 14.149 2.446 -35.976 1.00 96.94 304 MET A O 1
ATOM 2239 N N . TYR A 1 305 ? 14.665 2.305 -33.795 1.00 95.00 305 TYR A N 1
ATOM 2240 C CA . TYR A 1 305 ? 13.943 3.511 -33.381 1.00 95.00 305 TYR A CA 1
ATOM 2241 C C . TYR A 1 305 ? 14.878 4.697 -33.163 1.00 95.00 305 TYR A C 1
ATOM 2243 O O . TYR A 1 305 ? 14.533 5.827 -33.496 1.00 95.00 305 TYR A O 1
ATOM 2251 N N . VAL A 1 306 ? 16.068 4.447 -32.609 1.00 94.94 306 VAL A N 1
ATOM 2252 C CA . VAL A 1 306 ? 17.008 5.511 -32.216 1.00 94.94 306 VAL A CA 1
ATOM 2253 C C . VAL A 1 306 ? 18.228 5.617 -33.130 1.00 94.94 306 VAL A C 1
ATOM 2255 O O . VAL A 1 306 ? 19.071 6.495 -32.937 1.00 94.94 306 VAL A O 1
ATOM 2258 N N . GLY A 1 307 ? 18.326 4.726 -34.119 1.00 94.25 307 GLY A N 1
ATOM 2259 C CA . GLY A 1 307 ? 19.432 4.630 -35.061 1.00 94.25 307 GLY A CA 1
ATOM 2260 C C . GLY A 1 307 ? 20.602 3.779 -34.560 1.00 94.25 307 GLY A C 1
ATOM 2261 O O . GLY A 1 307 ? 20.906 3.699 -33.366 1.00 94.25 307 GLY A O 1
ATOM 2262 N N . PHE A 1 308 ? 21.321 3.186 -35.517 1.00 94.56 308 PHE A N 1
ATOM 2263 C CA . PHE A 1 308 ? 22.503 2.359 -35.262 1.00 94.56 308 PHE A CA 1
ATOM 2264 C C . PHE A 1 308 ? 23.594 3.038 -34.417 1.00 94.56 308 PHE A C 1
ATOM 2266 O O . PHE A 1 308 ? 24.134 2.356 -33.550 1.00 94.56 308 PHE A O 1
ATOM 2273 N N . PRO A 1 309 ? 23.927 4.338 -34.577 1.00 95.38 309 PRO A N 1
ATOM 2274 C CA . PRO A 1 309 ? 24.997 4.951 -33.787 1.00 95.38 309 PRO A CA 1
ATOM 2275 C C . PRO A 1 309 ? 24.776 4.860 -32.270 1.00 95.38 309 PRO A C 1
ATOM 2277 O O . PRO A 1 309 ? 25.705 4.514 -31.541 1.00 95.38 309 PRO A O 1
ATOM 2280 N N . ARG A 1 310 ? 23.545 5.104 -31.796 1.00 94.31 310 ARG A N 1
ATOM 2281 C CA . ARG A 1 310 ? 23.202 5.023 -30.366 1.00 94.31 310 ARG A CA 1
ATOM 2282 C C . ARG A 1 310 ? 23.207 3.587 -29.856 1.00 94.31 310 ARG A C 1
ATOM 2284 O O . ARG A 1 310 ? 23.789 3.316 -28.811 1.00 94.31 310 ARG A O 1
ATOM 2291 N N . ALA A 1 311 ? 22.641 2.655 -30.621 1.00 95.19 311 ALA A N 1
ATOM 2292 C CA . ALA A 1 311 ? 22.657 1.240 -30.258 1.00 95.19 311 ALA A CA 1
ATOM 2293 C C . ALA A 1 311 ? 24.083 0.662 -30.212 1.00 95.19 311 ALA A C 1
ATOM 2295 O O . ALA A 1 311 ? 24.417 -0.089 -29.300 1.00 95.19 311 ALA A O 1
ATOM 2296 N N . VAL A 1 312 ? 24.954 1.050 -31.150 1.00 95.31 312 VAL A N 1
ATOM 2297 C CA . VAL A 1 312 ? 26.366 0.638 -31.165 1.00 95.31 312 VAL A CA 1
ATOM 2298 C C . VAL A 1 312 ? 27.136 1.239 -29.987 1.00 95.31 312 VAL A C 1
ATOM 2300 O O . VAL A 1 312 ? 27.972 0.550 -29.405 1.00 95.31 312 VAL A O 1
ATOM 2303 N N . ALA A 1 313 ? 26.870 2.494 -29.610 1.00 95.06 313 ALA A N 1
ATOM 2304 C CA . ALA A 1 313 ? 27.458 3.091 -28.409 1.00 95.06 313 ALA A CA 1
ATOM 2305 C C . ALA A 1 313 ? 27.054 2.308 -27.149 1.00 95.06 313 ALA A C 1
ATOM 2307 O O . ALA A 1 313 ? 27.921 1.860 -26.401 1.00 95.06 313 ALA A O 1
ATOM 2308 N N . ALA A 1 314 ? 25.762 2.021 -26.993 1.00 96.19 314 ALA A N 1
ATOM 2309 C CA . ALA A 1 314 ? 25.250 1.214 -25.891 1.00 96.19 314 ALA A CA 1
ATOM 2310 C C . ALA A 1 314 ? 25.819 -0.217 -25.873 1.00 96.19 314 ALA A C 1
ATOM 2312 O O . ALA A 1 314 ? 26.144 -0.743 -24.810 1.00 96.19 314 ALA A O 1
ATOM 2313 N N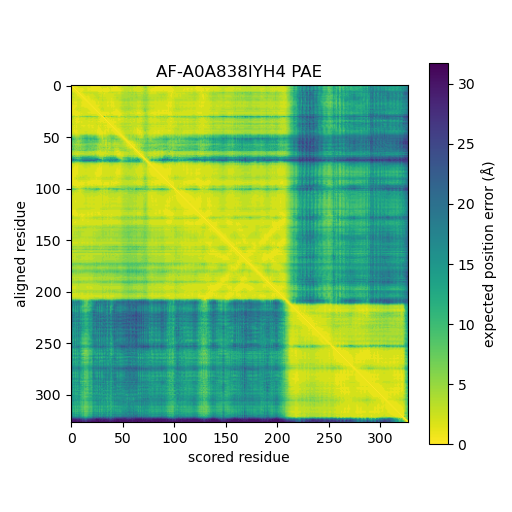 . ALA A 1 315 ? 26.017 -0.836 -27.042 1.00 95.69 315 ALA A N 1
ATOM 2314 C CA . ALA A 1 315 ? 26.605 -2.172 -27.152 1.00 95.69 315 ALA A CA 1
ATOM 2315 C C . ALA A 1 315 ? 28.062 -2.217 -26.674 1.00 95.69 315 ALA A C 1
ATOM 2317 O O . ALA A 1 315 ? 28.488 -3.226 -26.113 1.00 95.69 315 ALA A O 1
ATOM 2318 N N . LYS A 1 316 ? 28.823 -1.125 -26.841 1.00 95.25 316 LYS A N 1
ATOM 2319 C CA . LYS A 1 316 ? 30.170 -1.011 -26.262 1.00 95.25 316 LYS A CA 1
ATOM 2320 C C . LYS A 1 316 ? 30.106 -1.002 -24.736 1.00 95.25 316 LYS A C 1
ATOM 2322 O O . LYS A 1 316 ? 30.865 -1.734 -24.113 1.00 95.25 316 LYS A O 1
ATOM 2327 N N . VAL A 1 317 ? 29.168 -0.251 -24.150 1.00 96.25 317 VAL A N 1
ATOM 2328 C CA . VAL A 1 317 ? 28.959 -0.232 -22.692 1.00 96.25 317 VAL A CA 1
ATOM 2329 C C . VAL A 1 317 ? 28.560 -1.620 -22.181 1.00 96.25 317 VAL A C 1
ATOM 2331 O O . VAL A 1 317 ? 29.135 -2.083 -21.200 1.00 96.25 317 VAL A O 1
ATOM 2334 N N . LEU A 1 318 ? 27.644 -2.315 -22.868 1.00 96.19 318 LEU A N 1
ATOM 2335 C CA . LEU A 1 318 ? 27.251 -3.687 -22.525 1.00 96.19 318 LEU A CA 1
ATOM 2336 C C . LEU A 1 318 ? 28.438 -4.653 -22.571 1.00 96.19 318 LEU A C 1
ATOM 2338 O O . LEU A 1 318 ? 28.634 -5.413 -21.628 1.00 96.19 318 LEU A O 1
ATOM 2342 N N . ARG A 1 319 ? 29.250 -4.612 -23.629 1.00 95.00 319 ARG A N 1
ATOM 2343 C CA . ARG A 1 319 ? 30.452 -5.449 -23.739 1.00 95.00 319 ARG A CA 1
ATOM 2344 C C . ARG A 1 319 ? 31.396 -5.226 -22.553 1.00 95.00 319 ARG A C 1
ATOM 2346 O O . ARG A 1 319 ? 31.868 -6.192 -21.961 1.00 95.00 319 ARG A O 1
ATOM 2353 N N . ASP A 1 320 ? 31.624 -3.968 -22.178 1.00 93.44 320 ASP A N 1
ATOM 2354 C CA . ASP A 1 320 ? 32.472 -3.631 -21.034 1.00 93.44 320 ASP A CA 1
ATOM 2355 C C . ASP A 1 320 ? 31.876 -4.140 -19.706 1.00 93.44 320 ASP A C 1
ATOM 2357 O O . ASP A 1 320 ? 32.618 -4.547 -18.819 1.00 93.44 320 ASP A O 1
ATOM 2361 N N . VAL A 1 321 ? 30.544 -4.117 -19.558 1.00 93.12 321 VAL A N 1
ATOM 2362 C CA . VAL A 1 321 ? 29.822 -4.654 -18.387 1.00 93.12 321 VAL A CA 1
ATOM 2363 C C . VAL A 1 321 ? 29.931 -6.178 -18.295 1.00 93.12 321 VAL A C 1
ATOM 2365 O O . VAL A 1 321 ? 30.093 -6.705 -17.196 1.00 93.12 321 VAL A O 1
ATOM 2368 N N . LEU A 1 322 ? 29.859 -6.885 -19.426 1.00 93.75 322 LEU A N 1
ATOM 2369 C CA . LEU A 1 322 ? 29.962 -8.349 -19.480 1.00 93.75 322 LEU A CA 1
ATOM 2370 C C . LEU A 1 322 ? 31.399 -8.861 -19.305 1.00 93.75 322 LEU A C 1
ATOM 2372 O O . LEU A 1 322 ? 31.595 -10.045 -19.047 1.00 93.75 322 LEU A O 1
ATOM 2376 N N . GLY A 1 323 ? 32.404 -7.989 -19.434 1.00 87.44 323 GLY A N 1
ATOM 2377 C CA . GLY A 1 323 ? 33.809 -8.397 -19.429 1.00 87.44 323 GLY A CA 1
ATOM 2378 C C . GLY A 1 323 ? 34.224 -9.149 -20.699 1.00 87.44 323 GLY A C 1
ATOM 2379 O O . GLY A 1 323 ? 35.245 -9.836 -20.693 1.00 87.44 323 GLY A O 1
ATOM 2380 N N . ASP A 1 324 ? 33.455 -9.010 -21.785 1.00 75.50 324 ASP A N 1
ATOM 2381 C CA . ASP A 1 324 ? 33.758 -9.593 -23.092 1.00 75.50 324 ASP A CA 1
ATOM 2382 C C . ASP A 1 324 ? 35.006 -8.879 -23.658 1.00 75.50 324 ASP A C 1
ATOM 2384 O O . ASP A 1 324 ? 34.921 -7.793 -24.243 1.00 75.50 324 ASP A O 1
ATOM 2388 N N . ALA A 1 325 ? 36.195 -9.455 -23.445 1.00 48.78 325 ALA A N 1
ATOM 2389 C CA . ALA A 1 325 ? 37.431 -8.963 -24.048 1.00 48.78 325 ALA A CA 1
ATOM 2390 C C . ALA A 1 325 ? 37.278 -8.988 -25.576 1.00 48.78 325 ALA A C 1
ATOM 2392 O O . ALA A 1 325 ? 36.951 -10.024 -26.153 1.00 48.78 325 ALA A O 1
ATOM 2393 N N . GLY A 1 326 ? 37.459 -7.831 -26.220 1.00 48.41 326 GLY A N 1
ATOM 2394 C CA . GLY A 1 326 ? 37.281 -7.687 -27.664 1.00 48.41 326 GLY A CA 1
ATOM 2395 C C . GLY A 1 326 ? 38.106 -8.715 -28.439 1.00 48.41 326 GLY A C 1
ATOM 2396 O O . GLY A 1 326 ? 39.314 -8.808 -28.229 1.00 48.41 326 GLY A O 1
ATOM 2397 N N . GLY A 1 327 ? 37.429 -9.483 -29.297 1.00 34.88 327 GLY A N 1
ATOM 2398 C CA . GLY A 1 327 ? 38.067 -10.280 -30.347 1.00 34.88 327 GLY A CA 1
ATOM 2399 C C . GLY A 1 327 ? 38.640 -9.413 -31.457 1.00 34.88 327 GLY A C 1
ATOM 2400 O O . GLY A 1 327 ? 38.121 -8.288 -31.656 1.00 34.88 327 GLY A O 1
#

Sequence (327 aa):
MIAVVLAAGRVVATSALRQRVAQADVVVAADGGARHARVLGLRPDVVVGDFDSVDPGTLRRLEGVELQHHPRDKDRLDLEVALDEAIARGGRTLVLVGVFGGRIDHQLAALRIGEGRHADGYEVELHGGDAVALPVRAGQTRALDLPAGVTCSVLASQPGTRLTLSGLRFPLEGGAIEPDVGLGISNESSGGEVRVTVHAGGALLVVPELPDVDAADVIWGPHEPRIDAGLRALDPVLGDLVRRVAYDEVFSSGTLDLRTRELLAL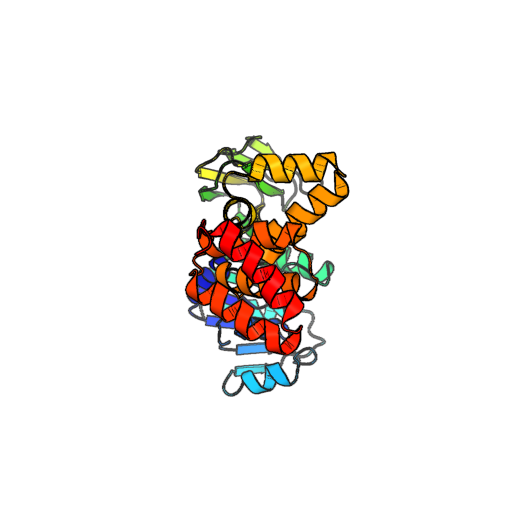AHLVSLGADGELRTHLHGALRAGATPEELRSLLAHAAMYVGFPRAVAAAKVLRDVLGDAGG

pLDDT: mean 90.75, std 8.95, range [34.88, 98.69]

Foldseek 3Di:
DAEEEFEQAAAFQFPVQLVVCVPHPAYEYQQNSLVCQVQSVHQHQEYEEQNPNHDPVSVVSCVVHHYHYDDPPDPDGSSVVRVVVSVVVPHQEYEYERLDHDDPVSNVVSVVSQLVVVVVRGFYWYDRNQKIKGKAAAQDKDKDFDAWFWWKAKAFPAAFWFKFWPQWPDTDDRDGDGNPDRPRGRITGRGTMIMIHTNHGMIIIMTTNFFPDQLLCLLCPPNSVVQLVVQVVVPVVRSCCCNVPVGRPPLRTHPDQNLVVLLVVLLVCLLVLVLVVNLSSLSSNVSSPDDLVNVLVSLVVSCVPRNDVSSVVSVVSSCVSVVVDDD

Secondary structure (DSSP, 8-state):
-EEEEE-SSB----HHHHHHHTT-SEEEEEGGGGGHHHHHT---SEEEE--SS--HHHHHHTTTSEEEE--TTSSS-HHHHHHHHHHHTT-SEEEEES-BSS-HHHHHHHHHHHHHHHHTT-EEEEE-SSEEEEEEETTEEEEEEE-TT-EEEEEESSTTEEEEEESBSS-EEEEEE-TTS-TTTTEEB-SEEEEEEEEESEEEEEEE---SS-HHHHHHGGGHHHHHHHHHHH-HHHHHHIIIIIIIIIITSSSS-HHHHHHHHHHHHHHHT-HHHHHHHHHHHHHTT--HHHHHHHHHHHHHHH-HHHHHHHHHHHHHHHT----

Solvent-accessible surface area (backbone atoms only — not comparable to full-atom values): 16622 Å² total; per-residue (Å²): 90,34,17,34,33,27,32,66,30,44,68,43,49,24,62,66,47,32,59,59,58,69,63,43,76,41,31,25,13,16,35,47,7,49,63,50,27,68,72,48,76,49,73,54,56,33,38,29,27,70,55,84,70,45,52,72,75,50,56,67,72,42,70,96,36,45,74,48,82,39,72,79,91,45,104,62,57,49,60,56,54,22,48,52,50,33,42,74,76,55,33,42,33,40,40,35,33,13,44,36,57,80,58,64,70,58,26,56,48,44,52,53,52,45,40,49,46,35,70,74,69,38,46,44,40,39,26,24,36,55,30,38,39,35,62,37,41,50,78,33,71,51,75,46,80,40,61,57,70,44,51,36,26,39,43,31,72,30,78,72,10,24,30,31,38,40,40,36,73,73,57,37,77,76,38,74,34,46,55,90,53,74,64,48,53,77,30,29,26,63,40,46,64,32,34,44,32,26,69,34,51,30,32,36,43,35,34,63,39,76,51,83,41,66,32,46,58,48,35,46,37,99,45,32,74,59,51,53,51,49,35,35,70,74,38,52,68,58,24,51,46,46,49,46,51,50,21,63,43,56,50,14,42,48,91,62,56,56,31,57,50,30,53,53,50,45,57,49,30,46,65,70,68,40,65,78,62,38,54,48,42,53,53,12,17,46,67,48,66,47,49,73,67,54,54,54,49,50,37,61,57,44,20,79,78,63,35,57,72,40,26,53,54,47,49,51,55,49,34,64,74,71,64,59,75,83,129

Nearest PDB structures (foldseek):
  3lm8-assembly5_C  TM=8.672E-01  e=1.715E-16  Bacillus subtilis
  3lm8-assembly1_A  TM=8.269E-01  e=5.040E-17  Bacillus subtilis
  3lm8-assembly6_D  TM=8.208E-01  e=1.343E-16  Bacillus subtilis
  3k94-assembly1_A  TM=8.079E-01  e=8.432E-16  Geobacillus thermodenitrificans NG80-2
  2af7-assembly1_F  TM=8.954E-01  e=1.003E-08  Methanothermobacter thermautotrophicus